Protein AF-A0A352VF08-F1 (afdb_monomer)

Sequence (318 aa):
MENSLNFLGKREGFNVALRHFKGVTSMIKQFESKINISDILNTRIEDKKIEPYQVSPIVNALLVDKYKYFCSSLNLKKGFTKPLNIISKIVTTWSAFDISIAYYHPQLGMILINPKNEESWQSIDGLRENELVVLYIGNFNQPFDSKVADKCSQELAKLLNSEITDSNMKFSTESVPVTPKHTKEKPTATVTLKPAEEVAPVSKSTGGKKKMSPQYGVTVTNELFHNGNVEAWKRIIRSYEAKYTEMKVLIFYEGEQIHDINTLFKWGKVKHGTNIYICLLGAEFSDISKLRRYLAQGASSRFEDFLKGDPTKDMALF

Foldseek 3Di:
DPPPVCLCVDPVSVVVVVVVVVLLVVLLVCLLVVDANLVSVVVCVVVVVDDPVVSVVVCCCQQCVPQNWQKDKDFQQAWDDDPLVVQLVQCLLQALKFKWKFWQDPPQGTQIARSNDSVSVVQAPTRGGRTMMMMTIGHRNDDDDSVVSVVVVVLSSCVRNVHDHPSPDYNDPPDPDPDDDDDDDDDDDDDDDDDDDDDPDDDDPLPARWGKDPKDWAFQADQACAPLLLLLLVLLQCLVCVVVVFKHKWKDAPRDTDPDSVVSNDPPNHGGGGIIIIMMIGRDDDPVVLSSVSNNCSSYPNSVVSVPDDSVDRDNSD

Mean predicted aligned error: 13.6 Å

Radius of gyration: 25.65 Å; Cα contacts (8 Å, |Δi|>4): 433; chains: 1; bounding box: 51×62×79 Å

Secondary structure (DSSP, 8-state):
--SSTTTTTSHHHHHHHHHHHHHHHHHHHHHHTT--HHHHHHHHHHTTSS-HHHHHHHHIIIIIIIT--EEEEEE-SS---S-THHHHHHHTT-TT-EEEEEEEETTTEEEEE-TT-GGGGGG-S---TT-EEEEEEE-TTS---HHHHHHHHHHHHHHHTT----TT-------------------------------PPP--------EEPPPEEEE--SSB--HHHHHHHHHHHHHHHHHSTT-EEEEEETTEEESSGGGGGSTTSSBTTPEEEEEEEESS--SHHHHHHHHHHHTSGGGGGGT-S-TTSPP---

Solvent-accessible surface area (backbone atoms only — not comparable to full-atom values): 18626 Å² total; per-residue (Å²): 143,83,73,74,85,51,39,67,78,35,74,67,39,34,52,51,50,51,51,50,50,53,51,52,53,50,51,51,51,44,33,71,68,74,41,60,63,29,57,58,50,52,53,31,43,68,69,66,74,46,58,79,84,54,47,62,62,50,49,43,54,44,42,46,69,68,48,59,30,46,75,51,73,48,61,30,86,31,48,39,85,66,72,68,56,58,55,15,68,55,49,53,55,31,65,52,46,44,60,37,34,41,38,41,41,94,87,78,40,76,43,62,26,29,52,60,39,60,73,42,56,72,70,52,94,69,53,52,56,66,35,44,36,36,41,36,33,34,37,58,90,46,91,74,60,65,70,59,41,48,54,51,51,52,50,47,51,34,47,58,37,62,43,94,58,70,87,82,72,61,45,55,74,71,75,76,86,86,77,88,82,88,82,89,86,85,88,86,80,90,81,89,82,84,86,83,79,89,76,82,84,77,77,85,74,87,71,49,69,72,36,69,52,75,77,45,76,35,54,23,68,25,78,52,52,41,67,64,27,48,54,14,38,52,45,53,51,49,18,45,35,68,71,38,73,73,42,43,84,44,40,31,50,96,88,41,78,48,88,56,66,71,66,50,47,45,88,84,70,40,37,50,73,40,60,42,30,36,30,43,39,23,50,79,92,72,66,60,71,58,50,54,50,50,48,35,36,14,32,27,86,55,12,59,74,60,58,65,71,64,88,90,55,82,55,87,80,101

Structure (mmCIF, N/CA/C/O backbone):
data_AF-A0A352VF08-F1
#
_entry.id   AF-A0A352VF08-F1
#
loop_
_atom_site.group_PDB
_atom_site.id
_atom_site.type_symbol
_atom_site.label_atom_id
_atom_site.label_alt_id
_atom_site.label_comp_id
_atom_site.label_asym_id
_atom_site.label_entity_id
_atom_site.label_seq_id
_atom_site.pdbx_PDB_ins_code
_atom_site.Cartn_x
_atom_site.Cartn_y
_atom_site.Cartn_z
_atom_site.occupancy
_atom_site.B_iso_or_equiv
_atom_site.auth_seq_id
_atom_site.auth_comp_id
_atom_site.auth_asym_id
_atom_site.auth_atom_id
_atom_site.pdbx_PDB_model_num
ATOM 1 N N . MET A 1 1 ? -13.440 -36.485 4.349 1.00 41.19 1 MET A N 1
ATOM 2 C CA . MET A 1 1 ? -13.204 -35.271 5.167 1.00 41.19 1 MET A CA 1
ATOM 3 C C . MET A 1 1 ? -13.278 -35.633 6.657 1.00 41.19 1 MET A C 1
ATOM 5 O O . MET A 1 1 ? -14.151 -35.140 7.348 1.00 41.19 1 MET A O 1
ATOM 9 N N . GLU A 1 2 ? -12.398 -36.504 7.173 1.00 46.44 2 GLU A N 1
ATOM 10 C CA . GLU A 1 2 ? -12.565 -37.074 8.536 1.00 46.44 2 GLU A CA 1
ATOM 11 C C . GLU A 1 2 ? -11.435 -36.768 9.536 1.00 46.44 2 GLU A C 1
ATOM 13 O O . GLU A 1 2 ? -11.530 -37.149 10.694 1.00 46.44 2 GLU A O 1
ATOM 18 N N . ASN A 1 3 ? -10.397 -36.010 9.164 1.00 51.81 3 ASN A N 1
ATOM 19 C CA . ASN A 1 3 ? -9.246 -35.765 10.054 1.00 51.81 3 ASN A CA 1
ATOM 20 C C . ASN A 1 3 ? -9.074 -34.314 10.547 1.00 51.81 3 ASN A C 1
ATOM 22 O O . ASN A 1 3 ? -8.073 -34.012 11.195 1.00 51.81 3 ASN A O 1
ATOM 26 N N . SER A 1 4 ? -10.032 -33.412 10.306 1.00 55.22 4 SER A N 1
ATOM 27 C CA . SER A 1 4 ? -9.985 -32.037 10.841 1.00 55.22 4 SER A CA 1
ATOM 28 C C . SER A 1 4 ? -10.433 -31.931 12.308 1.00 55.22 4 SER A C 1
ATOM 30 O O . SER A 1 4 ? -10.003 -31.019 13.011 1.00 55.22 4 SER A O 1
ATOM 32 N N . LEU A 1 5 ? -11.234 -32.883 12.804 1.00 56.84 5 LEU A N 1
ATOM 33 C CA . LEU A 1 5 ? -11.800 -32.867 14.164 1.00 56.84 5 LEU A CA 1
ATOM 34 C C . LEU A 1 5 ? -10.778 -33.183 15.274 1.00 56.84 5 LEU A C 1
ATOM 36 O O . LEU A 1 5 ? -11.003 -32.832 16.427 1.00 56.84 5 LEU A O 1
ATOM 40 N N . ASN A 1 6 ? -9.624 -33.770 14.936 1.00 65.50 6 ASN A N 1
ATOM 41 C CA . ASN A 1 6 ? -8.572 -34.131 15.899 1.00 65.50 6 ASN A CA 1
ATOM 42 C C . ASN A 1 6 ? -7.403 -33.134 15.967 1.00 65.50 6 ASN A C 1
ATOM 44 O O . ASN A 1 6 ? -6.391 -33.416 16.610 1.00 65.50 6 ASN A O 1
ATOM 48 N N . PHE A 1 7 ? -7.514 -31.964 15.329 1.00 76.94 7 PHE A N 1
ATOM 49 C CA . PHE A 1 7 ? -6.455 -30.949 15.363 1.00 76.94 7 PHE A CA 1
ATOM 50 C C . PHE A 1 7 ? -6.125 -30.512 16.800 1.00 76.94 7 PHE A C 1
ATOM 52 O O . PHE A 1 7 ? -4.963 -30.505 17.192 1.00 76.94 7 PHE A O 1
ATOM 59 N N . LEU A 1 8 ? -7.144 -30.238 17.620 1.00 77.00 8 LEU A N 1
ATOM 60 C CA . LEU A 1 8 ? -6.960 -29.862 19.028 1.00 77.00 8 LEU A CA 1
ATOM 61 C C . LEU A 1 8 ? -6.616 -31.051 19.942 1.00 77.00 8 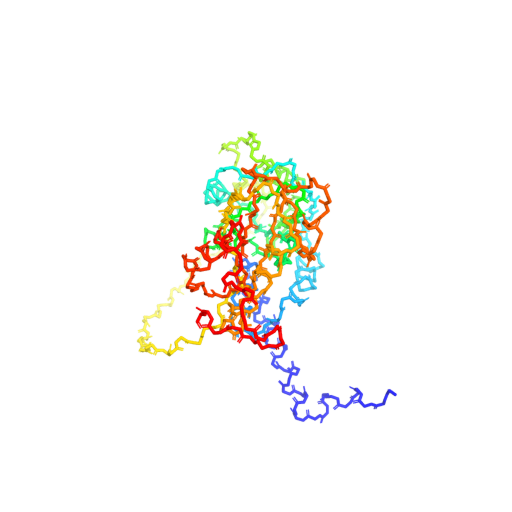LEU A C 1
ATOM 63 O O . LEU A 1 8 ? -6.130 -30.835 21.047 1.00 77.00 8 LEU A O 1
ATOM 67 N N . GLY A 1 9 ? -6.844 -32.287 19.487 1.00 81.38 9 GLY A N 1
ATOM 68 C CA . GLY A 1 9 ? -6.524 -33.507 20.235 1.00 81.38 9 GLY A CA 1
ATOM 69 C C . GLY A 1 9 ? -5.037 -33.880 20.209 1.00 81.38 9 GLY A C 1
ATOM 70 O O . GLY A 1 9 ? -4.593 -34.688 21.021 1.00 81.38 9 GLY A O 1
ATOM 71 N N . LYS A 1 10 ? -4.247 -33.287 19.303 1.00 87.81 10 LYS A N 1
ATOM 72 C CA . LYS A 1 10 ? -2.789 -33.475 19.217 1.00 87.81 10 LYS A CA 1
ATOM 73 C C . LYS A 1 10 ? -2.058 -32.309 19.878 1.00 87.81 10 LYS A C 1
ATOM 75 O O . LYS A 1 10 ? -2.457 -31.155 19.715 1.00 87.81 10 LYS A O 1
ATOM 80 N N . ARG A 1 11 ? -0.940 -32.586 20.561 1.00 86.44 11 ARG A N 1
ATOM 81 C CA . ARG A 1 11 ? -0.102 -31.563 21.220 1.00 86.44 11 ARG A CA 1
ATOM 82 C C . ARG A 1 11 ? 0.311 -30.459 20.244 1.00 86.44 11 ARG A C 1
ATOM 84 O O . ARG A 1 11 ? 0.308 -29.285 20.608 1.00 86.44 11 ARG A O 1
ATOM 91 N N . GLU A 1 12 ? 0.639 -30.821 19.007 1.00 83.75 12 GLU A N 1
ATOM 92 C CA . GLU A 1 12 ? 1.039 -29.886 17.957 1.00 83.75 12 GLU A CA 1
ATOM 93 C C . GLU A 1 12 ? -0.096 -28.916 17.615 1.00 83.75 12 GLU A C 1
ATOM 95 O O . GLU A 1 12 ? 0.104 -27.701 17.666 1.00 83.75 12 GLU A O 1
ATOM 100 N N . GLY A 1 13 ? -1.295 -29.427 17.324 1.00 82.00 13 GLY A N 1
ATOM 101 C CA . GLY A 1 13 ? -2.431 -28.583 16.954 1.00 82.00 13 GLY A CA 1
ATOM 102 C C . GLY A 1 13 ? -2.989 -27.781 18.132 1.00 82.00 13 GLY A C 1
ATOM 103 O O . GLY A 1 13 ? -3.295 -26.600 17.964 1.00 82.00 13 GLY A O 1
ATOM 104 N N . PHE A 1 14 ? -2.986 -28.337 19.350 1.00 85.00 14 PHE A N 1
ATOM 105 C CA . PHE A 1 14 ? -3.284 -27.582 20.572 1.00 85.00 14 PHE A CA 1
ATOM 106 C C . PHE A 1 14 ? -2.322 -26.399 20.758 1.00 85.00 14 PHE A C 1
ATOM 108 O O . PHE A 1 14 ? -2.755 -25.271 20.988 1.00 85.00 14 PHE A O 1
ATOM 115 N N . ASN A 1 15 ? -1.013 -26.618 20.599 1.00 81.12 15 ASN A N 1
ATOM 116 C CA . ASN A 1 15 ? -0.014 -25.555 20.731 1.00 81.12 15 ASN A CA 1
ATOM 117 C C . ASN A 1 15 ? -0.115 -24.498 19.626 1.00 81.12 15 ASN A C 1
ATOM 119 O O . ASN A 1 15 ? 0.196 -23.329 19.866 1.00 81.12 15 ASN A O 1
ATOM 123 N N . VAL A 1 16 ? -0.510 -24.880 18.410 1.00 78.81 16 VAL A N 1
ATOM 124 C CA . VAL A 1 16 ? -0.793 -23.927 17.326 1.00 78.81 16 VAL A CA 1
ATOM 125 C C . VAL A 1 16 ? -2.019 -23.081 17.674 1.00 78.81 16 VAL A C 1
ATOM 127 O O . VAL A 1 16 ? -1.929 -21.853 17.647 1.00 78.81 16 VAL A O 1
ATOM 130 N N . ALA A 1 17 ? -3.123 -23.707 18.088 1.00 78.81 17 ALA A N 1
ATOM 131 C CA . ALA A 1 17 ? -4.336 -23.002 18.490 1.00 78.81 17 ALA A CA 1
ATOM 132 C C . ALA A 1 17 ? -4.088 -22.068 19.684 1.00 78.81 17 ALA A C 1
ATOM 134 O O . ALA A 1 17 ? -4.461 -20.900 19.641 1.00 78.81 17 ALA A O 1
ATOM 135 N N . LEU A 1 18 ? -3.388 -22.533 20.723 1.00 82.69 18 LEU A N 1
ATOM 136 C CA . LEU A 1 18 ? -3.064 -21.724 21.899 1.00 82.69 18 LEU A CA 1
ATOM 137 C C . LEU A 1 18 ? -2.205 -20.505 21.541 1.00 82.69 18 LEU A C 1
ATOM 139 O O . LEU A 1 18 ? -2.449 -19.410 22.052 1.00 82.69 18 LEU A O 1
ATOM 143 N N . ARG A 1 19 ? -1.210 -20.668 20.657 1.00 81.56 19 ARG A N 1
ATOM 144 C CA . ARG A 1 19 ? -0.411 -19.541 20.146 1.00 81.56 19 ARG A CA 1
ATOM 145 C C . ARG A 1 19 ? -1.278 -18.549 19.381 1.00 81.56 19 ARG A C 1
ATOM 147 O O . ARG A 1 19 ? -1.157 -17.350 19.622 1.00 81.56 19 ARG A O 1
ATOM 154 N N . HIS A 1 20 ? -2.174 -19.039 18.527 1.00 79.94 20 HIS A N 1
ATOM 155 C CA . HIS A 1 20 ? -3.130 -18.201 17.811 1.00 79.94 20 HIS A CA 1
ATOM 156 C C . HIS A 1 20 ? -4.027 -17.413 18.780 1.00 79.94 20 HIS A C 1
ATOM 158 O O . HIS A 1 20 ? -4.079 -16.187 18.697 1.00 79.94 20 HIS A O 1
ATOM 164 N N . PHE A 1 21 ? -4.642 -18.075 19.768 1.00 83.12 21 PHE A N 1
ATOM 165 C CA . PHE A 1 21 ? -5.473 -17.423 20.786 1.00 83.12 21 PHE A CA 1
ATOM 166 C C . PHE A 1 21 ? -4.706 -16.350 21.559 1.00 83.12 21 PHE A C 1
ATOM 168 O O . PHE A 1 21 ? -5.155 -15.208 21.626 1.00 83.12 21 PHE A O 1
ATOM 175 N N . LYS A 1 22 ? -3.513 -16.671 22.077 1.00 85.62 22 LYS A N 1
ATOM 176 C CA . LYS A 1 22 ? -2.655 -15.689 22.763 1.00 85.62 22 LYS A CA 1
ATOM 177 C C . LYS A 1 22 ? -2.324 -14.502 21.857 1.00 85.62 22 LYS A C 1
ATOM 179 O O . LYS A 1 22 ? -2.357 -13.357 22.310 1.00 85.62 22 LYS A O 1
ATOM 184 N N . GLY A 1 23 ? -2.042 -14.770 20.583 1.00 84.94 23 GLY A N 1
ATOM 185 C CA . GLY A 1 23 ? -1.791 -13.759 19.565 1.00 84.94 23 GLY A CA 1
ATOM 186 C C . GLY A 1 23 ? -2.970 -12.803 19.400 1.00 84.94 23 GLY A C 1
ATOM 187 O O . GLY A 1 23 ? -2.774 -11.593 19.521 1.00 84.94 23 GLY A O 1
ATOM 188 N N . VAL A 1 24 ? -4.174 -13.328 19.176 1.00 86.00 24 VAL A N 1
ATOM 189 C CA . VAL A 1 24 ? -5.396 -12.530 18.989 1.00 86.00 24 VAL A CA 1
ATOM 190 C C . VAL A 1 24 ? -5.758 -11.756 20.256 1.00 86.00 24 VAL A C 1
ATOM 192 O O . VAL A 1 24 ? -5.989 -10.552 20.192 1.00 86.00 24 VAL A O 1
ATOM 195 N N . THR A 1 25 ? -5.728 -12.395 21.429 1.00 89.19 25 THR A N 1
ATOM 196 C CA . THR A 1 25 ? -6.015 -11.722 22.705 1.00 89.19 25 THR A CA 1
ATOM 197 C C . THR A 1 25 ? -5.024 -10.595 22.988 1.00 89.19 25 THR A C 1
ATOM 199 O O . THR A 1 25 ? -5.424 -9.534 23.457 1.00 89.19 25 THR A O 1
ATOM 202 N N . SER A 1 26 ? -3.736 -10.787 22.690 1.00 91.62 26 SER A N 1
ATOM 203 C CA . SER A 1 26 ? -2.729 -9.731 22.837 1.00 91.62 26 SER A CA 1
ATOM 204 C C . SER A 1 26 ? -3.006 -8.540 21.914 1.00 91.62 26 SER A C 1
ATOM 206 O O . SER A 1 26 ? -2.905 -7.402 22.359 1.00 91.62 26 SER A O 1
ATOM 208 N N . MET A 1 27 ? -3.401 -8.789 20.662 1.00 92.12 27 MET A N 1
ATOM 209 C CA . MET A 1 27 ? -3.776 -7.735 19.713 1.00 92.12 27 MET A CA 1
ATOM 210 C C . MET A 1 27 ? -4.997 -6.946 20.199 1.00 92.12 27 MET A C 1
ATOM 212 O O . MET A 1 27 ? -4.958 -5.722 20.217 1.00 92.12 27 MET A O 1
ATOM 216 N N . ILE A 1 28 ? -6.041 -7.639 20.667 1.00 93.88 28 ILE A N 1
ATOM 217 C CA . ILE A 1 28 ? -7.236 -7.005 21.245 1.00 93.88 28 ILE A CA 1
ATOM 218 C C . ILE A 1 28 ? -6.864 -6.132 22.449 1.00 93.88 28 ILE A C 1
ATOM 220 O O . ILE A 1 28 ? -7.311 -4.995 22.535 1.00 93.88 28 ILE A O 1
ATOM 224 N N . LYS A 1 29 ? -6.003 -6.625 23.349 1.00 94.50 29 LYS A N 1
ATOM 225 C CA . LYS A 1 29 ? -5.546 -5.854 24.516 1.00 94.50 29 LYS A CA 1
ATOM 226 C C . LYS A 1 29 ? -4.780 -4.593 24.124 1.00 94.50 29 LYS A C 1
ATOM 228 O O . LYS A 1 29 ? -4.996 -3.552 24.733 1.00 94.50 29 LYS A O 1
ATOM 233 N N . GLN A 1 30 ? -3.894 -4.678 23.130 1.00 94.81 30 GLN A N 1
ATOM 234 C CA . GLN A 1 30 ? -3.164 -3.514 22.615 1.00 94.81 30 GLN A CA 1
ATOM 235 C C . GLN A 1 30 ? -4.127 -2.479 22.028 1.00 94.81 30 GLN A C 1
ATOM 237 O O . GLN A 1 30 ? -4.041 -1.300 22.360 1.00 94.81 30 GLN A O 1
ATOM 242 N N . PHE A 1 31 ? -5.095 -2.934 21.233 1.00 95.62 31 PHE A N 1
ATOM 243 C CA . PHE A 1 31 ? -6.110 -2.069 20.646 1.00 95.62 31 PHE A CA 1
ATOM 244 C C . PHE A 1 31 ? -6.985 -1.387 21.710 1.00 95.62 31 PHE A C 1
ATOM 246 O O . PHE A 1 31 ? -7.160 -0.174 21.696 1.00 95.62 31 PHE A O 1
ATOM 253 N N . GLU A 1 32 ? -7.464 -2.137 22.704 1.00 93.81 32 GLU A N 1
ATOM 254 C CA . GLU A 1 32 ? -8.238 -1.590 23.829 1.00 93.81 32 GLU A CA 1
ATOM 255 C C . GLU A 1 32 ? -7.399 -0.672 24.736 1.00 93.81 32 GLU A C 1
ATOM 257 O O . GLU A 1 32 ? -7.947 0.199 25.410 1.00 93.81 32 GLU A O 1
ATOM 262 N N . SER A 1 33 ? -6.068 -0.792 24.682 1.00 94.38 33 SER A N 1
ATOM 263 C CA . SER A 1 33 ? -5.111 0.136 25.302 1.00 94.38 33 SER A CA 1
ATOM 264 C C . SER A 1 33 ? -4.839 1.382 24.445 1.00 94.38 33 SER A C 1
ATOM 266 O O . SER A 1 33 ? -3.871 2.098 24.692 1.00 94.38 33 SER A O 1
ATOM 268 N N . LYS A 1 34 ? -5.703 1.662 23.460 1.00 94.62 34 LYS A N 1
ATOM 269 C CA . LYS A 1 34 ? -5.657 2.815 22.549 1.00 94.62 34 LYS A CA 1
ATOM 270 C C . LYS A 1 34 ? -4.475 2.832 21.574 1.00 94.62 34 LYS A C 1
ATOM 272 O O . LYS A 1 34 ? -4.043 3.901 21.147 1.00 94.62 34 LYS A O 1
ATOM 277 N N . ILE A 1 35 ? -3.964 1.660 21.199 1.00 95.94 35 ILE A N 1
ATOM 278 C CA . ILE A 1 35 ? -3.002 1.531 20.098 1.00 95.94 35 ILE A CA 1
ATOM 279 C C . ILE A 1 35 ? -3.783 1.288 18.802 1.00 95.94 35 ILE A C 1
ATOM 281 O O . ILE A 1 35 ? -4.627 0.394 18.740 1.00 95.94 35 ILE A O 1
ATOM 285 N N . ASN A 1 36 ? -3.516 2.083 17.766 1.00 97.25 36 ASN A N 1
ATOM 286 C CA . ASN A 1 36 ? -4.220 1.990 16.489 1.00 97.25 36 ASN A CA 1
ATOM 287 C C . ASN A 1 36 ? -4.003 0.620 15.824 1.00 97.25 36 ASN A C 1
ATOM 289 O O . ASN A 1 36 ? -2.897 0.073 15.830 1.00 97.25 36 ASN A O 1
ATOM 293 N N . ILE A 1 37 ? -5.053 0.063 15.213 1.00 96.38 37 ILE A N 1
ATOM 294 C CA . ILE A 1 37 ? -4.981 -1.278 14.618 1.00 96.38 37 ILE A CA 1
ATOM 295 C C . ILE A 1 37 ? -3.997 -1.355 13.446 1.00 96.38 37 ILE A C 1
ATOM 297 O O . ILE A 1 37 ? -3.367 -2.395 13.256 1.00 96.38 37 ILE A O 1
ATOM 301 N N . SER A 1 38 ? -3.828 -0.265 12.690 1.00 95.88 38 SER A N 1
ATOM 302 C CA . SER A 1 38 ? -2.891 -0.215 11.567 1.00 95.88 38 SER A CA 1
ATOM 303 C C . SER A 1 38 ? -1.462 -0.402 12.062 1.00 95.88 38 SER A C 1
ATOM 305 O O . SER A 1 38 ? -0.727 -1.199 11.487 1.00 95.88 38 SER A O 1
ATOM 307 N N . ASP A 1 39 ? -1.089 0.242 13.171 1.00 95.94 39 ASP A N 1
ATOM 308 C CA . ASP A 1 39 ? 0.237 0.078 13.774 1.00 95.94 39 ASP A CA 1
ATOM 309 C C . ASP A 1 39 ? 0.436 -1.358 14.288 1.00 95.94 39 ASP A C 1
ATOM 311 O O . ASP A 1 39 ? 1.423 -2.006 13.942 1.00 95.94 39 ASP A O 1
ATOM 315 N N . ILE A 1 40 ? -0.543 -1.911 15.022 1.00 95.44 40 ILE A N 1
ATOM 316 C CA . ILE A 1 40 ? -0.460 -3.280 15.568 1.00 95.44 40 ILE A CA 1
ATOM 317 C C . ILE A 1 40 ? -0.284 -4.321 14.453 1.00 95.44 40 ILE A C 1
ATOM 319 O O . ILE A 1 40 ? 0.539 -5.236 14.569 1.00 95.44 40 ILE A O 1
ATOM 323 N N . LEU A 1 41 ? -1.079 -4.221 13.384 1.00 94.31 41 LEU A N 1
ATOM 324 C CA . LEU A 1 41 ? -1.026 -5.168 12.272 1.00 94.31 41 LEU A CA 1
ATOM 325 C C . LEU A 1 41 ? 0.250 -4.989 11.451 1.00 94.31 41 LEU A C 1
ATOM 327 O O . LEU A 1 41 ? 0.874 -5.988 11.104 1.00 94.31 41 LEU A O 1
ATOM 331 N N . ASN A 1 42 ? 0.689 -3.751 11.217 1.00 91.69 42 ASN A N 1
ATOM 332 C CA . ASN A 1 42 ? 1.938 -3.478 10.514 1.00 91.69 42 ASN A CA 1
ATOM 333 C C . ASN A 1 42 ? 3.152 -4.068 11.245 1.00 91.69 42 ASN A C 1
ATOM 335 O O . ASN A 1 42 ? 3.947 -4.753 10.602 1.00 91.69 42 ASN A O 1
ATOM 339 N N . THR A 1 43 ? 3.255 -3.909 12.569 1.00 91.62 43 THR A N 1
ATOM 340 C CA . THR A 1 43 ? 4.317 -4.555 13.364 1.00 91.62 43 THR A CA 1
ATOM 341 C C . THR A 1 43 ? 4.236 -6.079 13.278 1.00 91.62 43 THR A C 1
ATOM 343 O O . THR A 1 43 ? 5.249 -6.760 13.170 1.00 91.62 43 THR A O 1
ATOM 346 N N . ARG A 1 44 ? 3.032 -6.664 13.278 1.00 90.62 44 ARG A N 1
ATOM 347 C CA . ARG A 1 44 ? 2.883 -8.126 13.170 1.00 90.62 44 ARG A CA 1
ATOM 348 C C . ARG A 1 44 ? 3.241 -8.678 11.795 1.00 90.62 44 ARG A C 1
ATOM 350 O O . ARG A 1 44 ? 3.704 -9.816 11.731 1.00 90.62 44 ARG A O 1
ATOM 357 N N . ILE A 1 45 ? 3.023 -7.912 10.730 1.00 87.06 45 ILE A N 1
ATOM 358 C CA . ILE A 1 45 ? 3.484 -8.261 9.380 1.00 87.06 45 ILE A CA 1
ATOM 359 C C . ILE A 1 45 ? 5.015 -8.214 9.335 1.00 87.06 45 ILE A C 1
ATOM 361 O O . ILE A 1 45 ? 5.634 -9.151 8.839 1.00 87.06 45 ILE A O 1
ATOM 365 N N . GLU A 1 46 ? 5.631 -7.168 9.895 1.00 86.31 46 GLU A N 1
ATOM 366 C CA . GLU A 1 46 ? 7.098 -7.038 9.986 1.00 86.31 46 GLU A CA 1
ATOM 367 C C . GLU A 1 46 ? 7.727 -8.194 10.768 1.00 86.31 46 GLU A C 1
ATOM 369 O O . GLU A 1 46 ? 8.684 -8.815 10.309 1.00 86.31 46 GLU A O 1
ATOM 374 N N . ASP A 1 47 ? 7.117 -8.553 11.897 1.00 87.38 47 ASP A N 1
ATOM 375 C CA . ASP A 1 47 ? 7.515 -9.685 12.735 1.00 87.38 47 ASP A CA 1
ATOM 376 C C . ASP A 1 47 ? 7.206 -11.059 12.105 1.00 87.38 47 ASP A C 1
ATOM 378 O O . ASP A 1 47 ? 7.447 -12.089 12.742 1.00 87.38 47 ASP A O 1
ATOM 382 N N . LYS A 1 48 ? 6.617 -11.107 10.899 1.00 84.69 48 LYS A N 1
ATOM 383 C CA . LYS A 1 48 ? 6.161 -12.335 10.218 1.00 84.69 48 LYS A CA 1
ATOM 384 C C . LYS A 1 48 ? 5.210 -13.189 11.071 1.00 84.69 48 LYS A C 1
ATOM 386 O O . LYS A 1 48 ? 5.196 -14.416 10.992 1.00 84.69 48 LYS A O 1
ATOM 391 N N . LYS A 1 49 ? 4.416 -12.542 11.930 1.00 85.56 49 LYS A N 1
ATOM 392 C CA . LYS A 1 49 ? 3.414 -13.186 12.800 1.00 85.56 49 LYS A CA 1
ATOM 393 C C . LYS A 1 49 ? 2.058 -13.341 12.121 1.00 85.56 49 LYS A C 1
ATOM 395 O O . LYS A 1 49 ? 1.258 -14.158 12.577 1.00 85.56 49 LYS A O 1
ATOM 400 N N . ILE A 1 50 ? 1.789 -12.537 11.096 1.00 86.50 50 ILE A N 1
ATOM 401 C CA . ILE A 1 50 ? 0.608 -12.631 10.238 1.00 86.50 50 ILE A CA 1
ATOM 402 C C . ILE A 1 50 ? 1.014 -12.388 8.787 1.00 86.50 50 ILE A C 1
ATOM 404 O O . ILE A 1 50 ? 1.952 -11.640 8.514 1.00 86.50 50 ILE A O 1
ATOM 408 N N . GLU A 1 51 ? 0.274 -12.993 7.871 1.00 80.88 51 GLU A N 1
ATOM 409 C CA . GLU A 1 51 ? 0.447 -12.822 6.433 1.00 80.88 51 GLU A CA 1
ATOM 410 C C . GLU A 1 51 ? -0.441 -11.685 5.893 1.00 80.88 51 GLU A C 1
ATOM 412 O O . GLU A 1 51 ? -1.537 -11.461 6.422 1.00 80.88 51 GLU A O 1
ATOM 417 N N . PRO A 1 52 ? -0.054 -11.000 4.798 1.00 78.50 52 PRO A N 1
ATOM 418 C CA . PRO A 1 52 ? -0.820 -9.877 4.244 1.00 78.50 52 PRO A CA 1
ATOM 419 C C . PRO A 1 52 ? -2.291 -10.193 3.924 1.00 78.50 52 PRO A C 1
ATOM 421 O O . PRO A 1 52 ? -3.168 -9.365 4.155 1.00 78.50 52 PRO A O 1
ATOM 424 N N . TYR A 1 53 ? -2.600 -11.406 3.452 1.00 79.19 53 TYR A N 1
ATOM 425 C CA . TYR A 1 53 ? -3.981 -11.799 3.132 1.00 79.19 53 TYR A CA 1
ATOM 426 C C . TYR A 1 53 ? -4.883 -11.913 4.374 1.00 79.19 53 TYR A C 1
ATOM 428 O O . TYR A 1 53 ? -6.106 -11.850 4.255 1.00 79.19 53 TYR A O 1
ATOM 436 N N . GLN A 1 54 ? -4.303 -12.072 5.570 1.00 83.88 54 GLN A N 1
ATOM 437 C CA . GLN A 1 54 ? -5.053 -12.165 6.827 1.00 83.88 54 GLN A CA 1
ATOM 438 C C . GLN A 1 54 ? -5.503 -10.791 7.336 1.00 83.88 54 GLN A C 1
ATOM 440 O O . GLN A 1 54 ? -6.389 -10.713 8.184 1.00 83.88 54 GLN A O 1
ATOM 445 N N . VAL A 1 55 ? -4.919 -9.708 6.820 1.00 90.25 55 VAL A N 1
ATOM 446 C CA . VAL A 1 55 ? -5.148 -8.342 7.301 1.00 90.25 55 VAL A CA 1
ATOM 447 C C . VAL A 1 55 ? -6.604 -7.917 7.111 1.00 90.25 55 VAL A C 1
ATOM 449 O O . VAL A 1 55 ? -7.237 -7.485 8.070 1.00 90.25 55 VAL A O 1
ATOM 452 N N . SER A 1 56 ? -7.157 -8.075 5.905 1.00 90.19 56 SER A N 1
ATOM 453 C CA . SER A 1 56 ? -8.524 -7.631 5.591 1.00 90.19 56 SER A CA 1
ATOM 454 C C . SER A 1 56 ? -9.594 -8.312 6.470 1.00 90.19 56 SER A C 1
ATOM 456 O O . SER A 1 56 ? -10.370 -7.592 7.106 1.00 90.19 56 SER A O 1
ATOM 458 N N . PRO A 1 57 ? -9.599 -9.655 6.638 1.00 90.19 57 PRO A N 1
ATOM 459 C CA . PRO A 1 57 ? -10.504 -10.321 7.577 1.00 90.19 57 PRO A CA 1
ATOM 460 C C . PRO A 1 57 ? -10.368 -9.837 9.025 1.00 90.19 57 PRO A C 1
ATOM 462 O O . PRO A 1 57 ? -11.377 -9.666 9.705 1.00 90.19 57 PRO A O 1
ATOM 465 N N . ILE A 1 58 ? -9.140 -9.594 9.505 1.00 93.12 58 ILE A N 1
ATOM 466 C CA . ILE A 1 58 ? -8.908 -9.118 10.877 1.00 93.12 58 ILE A CA 1
ATOM 467 C C . ILE A 1 58 ? -9.465 -7.704 11.064 1.00 93.12 58 ILE A C 1
ATOM 469 O O . ILE A 1 58 ? -10.134 -7.437 12.062 1.00 93.12 58 ILE A O 1
ATOM 473 N N . VAL A 1 59 ? -9.208 -6.805 10.111 1.00 95.62 59 VAL A N 1
ATOM 474 C CA . VAL A 1 59 ? -9.716 -5.426 10.145 1.00 95.62 59 VAL A CA 1
ATOM 475 C C . VAL A 1 59 ? -11.238 -5.416 10.164 1.00 95.62 59 VAL A C 1
ATOM 477 O O . VAL A 1 59 ? -11.818 -4.719 10.991 1.00 95.62 59 VAL A O 1
ATOM 480 N N . ASN A 1 60 ? -11.881 -6.216 9.310 1.00 94.25 60 ASN A N 1
ATOM 481 C CA . ASN A 1 60 ? -13.336 -6.295 9.262 1.00 94.25 60 ASN A CA 1
ATOM 482 C C . ASN A 1 60 ? -13.911 -6.825 10.591 1.00 94.25 60 ASN A C 1
ATOM 484 O O . ASN A 1 60 ? -14.694 -6.140 11.248 1.00 94.25 60 ASN A O 1
ATOM 488 N N . ALA A 1 61 ? -13.409 -7.969 11.065 1.00 94.19 61 ALA A N 1
ATOM 489 C CA . ALA A 1 61 ? -13.879 -8.584 12.305 1.00 94.19 61 ALA A CA 1
ATOM 490 C C . ALA A 1 61 ? -13.693 -7.682 13.541 1.00 94.19 61 ALA A C 1
ATOM 492 O O . ALA A 1 61 ? -14.512 -7.691 14.462 1.00 94.19 61 ALA A O 1
ATOM 493 N N . LEU A 1 62 ? -12.608 -6.903 13.600 1.00 95.69 62 LEU A N 1
ATOM 494 C CA . LEU A 1 62 ? -12.359 -6.006 14.726 1.00 95.69 62 LEU A CA 1
ATOM 495 C C . LEU A 1 62 ? -13.086 -4.675 14.561 1.00 95.69 62 LEU A C 1
ATOM 497 O O . LEU A 1 62 ? -13.936 -4.346 15.386 1.00 95.69 62 LEU A O 1
ATOM 501 N N . LEU A 1 63 ? -12.759 -3.900 13.529 1.00 97.19 63 LEU A N 1
ATOM 502 C CA . LEU A 1 63 ? -13.260 -2.535 13.407 1.00 97.19 63 LEU A CA 1
ATOM 503 C C . LEU A 1 63 ? -14.752 -2.513 13.085 1.00 97.19 63 LEU A C 1
ATOM 505 O O . LEU A 1 63 ? -15.486 -1.763 13.719 1.00 97.19 63 LEU A O 1
ATOM 509 N N . VAL A 1 64 ? -15.211 -3.347 12.152 1.00 95.62 64 VAL A N 1
ATOM 510 C CA . VAL A 1 64 ? -16.604 -3.329 11.682 1.00 95.62 64 VAL A CA 1
ATOM 511 C C . VAL A 1 64 ? -17.492 -4.140 12.616 1.00 95.62 64 VAL A C 1
ATOM 513 O O . VAL A 1 64 ? -18.452 -3.611 13.176 1.00 95.62 64 VAL A O 1
ATOM 516 N N . ASP A 1 65 ? -17.160 -5.412 12.837 1.00 95.44 65 ASP A N 1
ATOM 517 C CA . ASP A 1 65 ? -18.054 -6.317 13.557 1.00 95.44 65 ASP A CA 1
ATOM 518 C C . ASP A 1 65 ? -18.018 -6.103 15.069 1.00 95.44 65 ASP A C 1
ATOM 520 O O . ASP A 1 65 ? -19.079 -6.014 15.692 1.00 95.44 65 ASP A O 1
ATOM 524 N N . LYS A 1 66 ? -16.828 -6.008 15.674 1.00 95.25 66 LYS A N 1
ATOM 525 C CA . LYS A 1 66 ? -16.693 -5.910 17.134 1.00 95.25 66 LYS A CA 1
ATOM 526 C C . LYS A 1 66 ? -16.860 -4.481 17.650 1.00 95.25 66 LYS A C 1
ATOM 528 O O . LYS A 1 66 ? -17.665 -4.263 18.551 1.00 95.25 66 LYS A O 1
ATOM 533 N N . TYR A 1 67 ? -16.107 -3.526 17.107 1.00 96.00 67 TYR A N 1
ATOM 534 C CA . TYR A 1 67 ? -16.039 -2.153 17.631 1.00 96.00 67 TYR A CA 1
ATOM 535 C C . TYR A 1 67 ? -16.942 -1.154 16.900 1.00 96.00 67 TYR A C 1
ATOM 537 O O . TYR A 1 67 ? -17.016 0.004 17.304 1.00 96.00 67 TYR A O 1
ATOM 545 N N . LYS A 1 68 ? -17.661 -1.599 15.862 1.00 96.50 68 LYS A N 1
ATOM 546 C CA . LYS A 1 68 ? -18.691 -0.816 15.161 1.00 96.50 68 LYS A CA 1
ATOM 547 C C . LYS A 1 68 ? -18.189 0.534 14.633 1.00 96.50 68 LYS A C 1
ATOM 549 O O . LYS A 1 68 ? -18.896 1.534 14.713 1.00 96.50 68 LYS A O 1
ATOM 554 N N . TYR A 1 69 ? -16.973 0.565 14.092 1.00 97.94 69 TYR A N 1
ATOM 555 C CA . TYR A 1 69 ? -16.404 1.744 13.443 1.00 97.94 69 TYR A CA 1
ATOM 556 C C . TYR A 1 69 ? -17.293 2.184 12.278 1.00 97.94 69 TYR A C 1
ATOM 558 O O . TYR A 1 69 ? -17.808 1.362 11.515 1.00 97.94 69 TYR A O 1
ATOM 566 N N . PHE A 1 70 ? -17.428 3.497 12.109 1.00 97.81 70 PHE A N 1
ATOM 567 C CA . PHE A 1 70 ? -17.995 4.066 10.898 1.00 97.81 70 PHE A CA 1
ATOM 568 C C . PHE A 1 70 ? -17.062 3.760 9.725 1.00 97.81 70 PHE A C 1
ATOM 570 O O . PHE A 1 70 ? -15.851 3.979 9.813 1.00 97.81 70 PHE A O 1
ATOM 577 N N . CYS A 1 71 ? -17.635 3.246 8.640 1.00 97.19 71 CYS A N 1
ATOM 578 C CA . CYS A 1 71 ? -16.895 2.804 7.466 1.00 97.19 71 CYS A CA 1
ATOM 579 C C . CYS A 1 71 ? -17.373 3.561 6.233 1.00 97.19 71 CYS A C 1
ATOM 581 O O . CYS A 1 71 ? -18.573 3.629 5.971 1.00 97.19 71 CYS A O 1
ATOM 583 N N . SER A 1 72 ? -16.430 4.080 5.455 1.00 97.31 72 SER A N 1
ATOM 584 C CA . SER A 1 72 ? -16.711 4.729 4.176 1.00 97.31 72 SER A CA 1
ATOM 585 C C . SER A 1 72 ? -15.641 4.364 3.161 1.00 97.31 72 SER A C 1
ATOM 587 O O . SER A 1 72 ? -14.462 4.284 3.498 1.00 97.31 72 SER A O 1
ATOM 589 N N . SER A 1 73 ? -16.044 4.126 1.918 1.00 97.00 73 SER A N 1
ATOM 590 C CA . SER A 1 73 ? -15.139 3.793 0.820 1.00 97.00 73 SER A CA 1
ATOM 591 C C . SER A 1 73 ? -15.247 4.823 -0.290 1.00 97.00 73 SER A C 1
ATOM 593 O O . SER A 1 73 ? -16.353 5.226 -0.651 1.00 97.00 73 SER A O 1
ATOM 595 N N . LEU A 1 74 ? -14.116 5.195 -0.877 1.00 96.62 74 LEU A N 1
ATOM 596 C CA . LEU A 1 74 ? -14.066 6.073 -2.037 1.00 96.62 74 LEU A CA 1
ATOM 597 C C . LEU A 1 74 ? -12.886 5.725 -2.941 1.00 96.62 74 LEU A C 1
ATOM 599 O O . LEU A 1 74 ? -11.846 5.268 -2.472 1.00 96.62 74 LEU A O 1
ATOM 603 N N . ASN A 1 75 ? -13.026 6.014 -4.229 1.00 96.50 75 ASN A N 1
ATOM 604 C CA . ASN A 1 75 ? -11.880 6.141 -5.118 1.00 96.50 75 ASN A CA 1
ATOM 605 C C . ASN A 1 75 ? -11.349 7.574 -5.043 1.00 96.50 75 ASN A C 1
ATOM 607 O O . ASN A 1 75 ? -12.121 8.536 -4.965 1.00 96.50 75 ASN A O 1
ATOM 611 N N . LEU A 1 76 ? -10.029 7.721 -5.063 1.00 94.94 76 LEU A N 1
ATOM 612 C CA . LEU A 1 76 ? -9.389 9.028 -5.130 1.00 94.94 76 LEU A CA 1
ATOM 613 C C . LEU A 1 76 ? -9.664 9.669 -6.493 1.00 94.94 76 LEU A C 1
ATOM 615 O O . LEU A 1 76 ? -9.400 9.081 -7.534 1.00 94.94 76 LEU A O 1
ATOM 619 N N . LYS A 1 77 ? -10.190 10.890 -6.495 1.00 91.69 77 LYS A N 1
ATOM 620 C CA . LYS A 1 77 ? -10.497 11.672 -7.700 1.00 91.69 77 LYS A CA 1
ATOM 621 C C . LYS A 1 77 ? -9.263 12.328 -8.306 1.00 91.69 77 LYS A C 1
ATOM 623 O O . LYS A 1 77 ? -9.288 12.707 -9.468 1.00 91.69 77 LYS A O 1
ATOM 628 N N . LYS A 1 78 ? -8.231 12.565 -7.495 1.00 88.06 78 LYS A N 1
ATOM 629 C CA . LYS A 1 78 ? -6.965 13.181 -7.902 1.00 88.06 78 LYS A CA 1
ATOM 630 C C . LY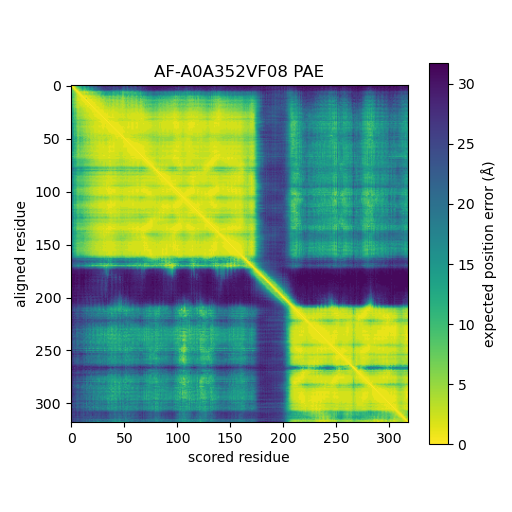S A 1 78 ? -5.830 12.562 -7.106 1.00 88.06 78 LYS A C 1
ATOM 632 O O . LYS A 1 78 ? -6.010 12.225 -5.937 1.00 88.06 78 LYS A O 1
ATOM 637 N N . GLY A 1 79 ? -4.655 12.475 -7.721 1.00 83.75 79 GLY A N 1
ATOM 638 C CA . GLY A 1 79 ? -3.437 12.156 -6.986 1.00 83.75 79 GLY A CA 1
ATOM 639 C C . GLY A 1 79 ? -3.107 13.242 -5.957 1.00 83.75 79 GLY A C 1
ATOM 640 O O . GLY A 1 79 ? -3.271 14.436 -6.226 1.00 83.75 79 GLY A O 1
ATOM 641 N N . PHE A 1 80 ? -2.633 12.839 -4.780 1.00 87.94 80 PHE A N 1
ATOM 642 C CA . PHE A 1 80 ? -2.189 13.775 -3.753 1.00 87.94 80 PHE A CA 1
ATOM 643 C C . PHE A 1 80 ? -0.825 14.357 -4.132 1.00 87.94 80 PHE A C 1
ATOM 645 O O . PHE A 1 80 ? 0.138 13.623 -4.339 1.00 87.94 80 PHE A O 1
ATOM 652 N N . THR A 1 81 ? -0.737 15.682 -4.241 1.00 81.75 81 THR A N 1
ATOM 653 C CA . THR A 1 81 ? 0.436 16.359 -4.831 1.00 81.75 81 THR A CA 1
ATOM 654 C C . THR A 1 81 ? 1.431 16.898 -3.807 1.00 81.75 81 THR A C 1
ATOM 656 O O . THR A 1 81 ? 2.544 17.280 -4.165 1.00 81.75 81 THR A O 1
ATOM 659 N N . LYS A 1 82 ? 1.044 16.959 -2.531 1.00 86.31 82 LYS A N 1
ATOM 660 C CA . LYS A 1 82 ? 1.881 17.489 -1.449 1.00 86.31 82 LYS A CA 1
ATOM 661 C C . LYS A 1 82 ? 2.624 16.352 -0.726 1.00 86.31 82 LYS A C 1
ATOM 663 O O . LYS A 1 82 ? 2.263 15.188 -0.874 1.00 86.31 82 LYS A O 1
ATOM 668 N N . PRO A 1 83 ? 3.637 16.656 0.102 1.00 88.00 83 PRO A N 1
ATOM 669 C CA . PRO A 1 83 ? 4.221 15.664 1.001 1.00 88.00 83 PRO A CA 1
ATOM 670 C C . PRO A 1 83 ? 3.168 15.018 1.919 1.00 88.00 83 PRO A C 1
ATOM 672 O O . PRO A 1 83 ? 2.416 15.723 2.597 1.00 88.00 83 PRO A O 1
ATOM 675 N N . LEU A 1 84 ? 3.122 13.681 1.961 1.00 90.12 84 LEU A N 1
ATOM 676 C CA . LEU A 1 84 ? 2.108 12.917 2.709 1.00 90.12 84 LEU A CA 1
ATOM 677 C C . LEU A 1 84 ? 2.117 13.202 4.219 1.00 90.12 84 LEU A C 1
ATOM 679 O O . LEU A 1 84 ? 1.075 13.139 4.867 1.00 90.12 84 LEU A O 1
ATOM 683 N N . ASN A 1 85 ? 3.261 13.597 4.786 1.00 87.25 85 ASN A N 1
ATOM 684 C CA . ASN A 1 85 ? 3.369 13.958 6.204 1.00 87.25 85 ASN A CA 1
ATOM 685 C C . ASN A 1 85 ? 2.468 15.142 6.608 1.00 87.25 85 ASN A C 1
ATOM 687 O O . ASN A 1 85 ? 2.118 15.271 7.779 1.00 87.25 85 ASN A O 1
ATOM 691 N N . ILE A 1 86 ? 2.047 15.989 5.663 1.00 90.12 86 ILE A N 1
ATOM 692 C CA . ILE A 1 86 ? 1.081 17.066 5.927 1.00 90.12 86 ILE A CA 1
ATOM 693 C C . ILE A 1 86 ? -0.262 16.496 6.392 1.00 90.12 86 ILE A C 1
ATOM 695 O O . ILE A 1 86 ? -0.890 17.079 7.275 1.00 90.12 86 ILE A O 1
ATOM 699 N N . ILE A 1 87 ? -0.676 15.345 5.852 1.00 92.94 87 ILE A N 1
ATOM 700 C CA . ILE A 1 87 ? -1.912 14.670 6.263 1.00 92.94 87 ILE A CA 1
ATOM 701 C C . ILE A 1 87 ? -1.822 14.325 7.751 1.00 92.94 87 ILE A C 1
ATOM 703 O O . ILE A 1 87 ? -2.722 14.666 8.515 1.00 92.94 87 ILE A O 1
ATOM 707 N N . SER A 1 88 ? -0.697 13.747 8.183 1.00 93.00 88 SER A N 1
ATOM 708 C CA . SER A 1 88 ? -0.479 13.396 9.589 1.00 93.00 88 SER A CA 1
ATOM 709 C C . SER A 1 88 ? -0.536 14.593 10.526 1.00 93.00 88 SER A C 1
ATOM 711 O O . SER A 1 88 ? -1.227 14.551 11.547 1.00 93.00 88 SER A O 1
ATOM 713 N N . LYS A 1 89 ? 0.094 15.708 10.147 1.00 91.38 89 LYS A N 1
ATOM 714 C CA . LYS A 1 89 ? 0.070 16.944 10.943 1.00 91.38 89 LYS A CA 1
ATOM 715 C C . LYS A 1 89 ? -1.347 17.465 11.179 1.00 91.38 89 LYS A C 1
ATOM 717 O O . LYS A 1 89 ? -1.648 17.918 12.279 1.00 91.38 89 LYS A O 1
ATOM 722 N N . ILE A 1 90 ? -2.217 17.377 10.173 1.00 91.94 90 ILE A N 1
ATOM 723 C CA . ILE A 1 90 ? -3.619 17.800 10.281 1.00 91.94 90 ILE A CA 1
ATOM 724 C C . ILE A 1 90 ? -4.411 16.788 11.115 1.00 91.94 90 ILE A C 1
ATOM 726 O O . ILE A 1 90 ? -5.014 17.151 12.126 1.00 91.94 90 ILE A O 1
ATOM 730 N N . VAL A 1 91 ? -4.371 15.508 10.737 1.00 94.12 91 VAL A N 1
ATOM 731 C CA . VAL A 1 91 ? -5.217 14.456 11.324 1.00 94.12 91 VAL A CA 1
ATOM 732 C C . VAL A 1 91 ? -4.845 14.157 12.782 1.00 94.12 91 VAL A C 1
ATOM 734 O O . VAL A 1 91 ? -5.707 13.770 13.570 1.00 94.12 91 VAL A O 1
ATOM 737 N N . THR A 1 92 ? -3.604 14.414 13.204 1.00 93.00 92 THR A N 1
ATOM 738 C CA . THR A 1 92 ? -3.195 14.317 14.619 1.00 93.00 92 THR A CA 1
ATOM 739 C C . THR A 1 92 ? -4.018 15.237 15.529 1.00 93.00 92 THR A C 1
ATOM 741 O O . THR A 1 92 ? -4.262 14.899 16.686 1.00 93.00 92 THR A O 1
ATOM 744 N N . THR A 1 93 ? -4.530 16.360 15.010 1.00 92.06 93 THR A N 1
ATOM 745 C CA . THR A 1 93 ? -5.389 17.279 15.779 1.00 92.06 93 THR A CA 1
ATOM 746 C C . THR A 1 93 ? -6.811 16.750 16.004 1.00 92.06 93 THR A C 1
ATOM 748 O O . THR A 1 93 ? -7.543 17.284 16.837 1.00 92.06 93 THR A O 1
ATOM 751 N N . TRP A 1 94 ? -7.216 15.691 15.297 1.00 93.50 94 TRP A N 1
ATOM 752 C CA . TRP A 1 94 ? -8.548 15.087 15.374 1.00 93.50 94 TRP A CA 1
ATOM 753 C C . TRP A 1 94 ? -8.609 14.042 16.495 1.00 93.50 94 TRP A C 1
ATOM 755 O O . TRP A 1 94 ? -8.750 12.842 16.254 1.00 93.50 94 TRP A O 1
ATOM 765 N N . SER A 1 95 ? -8.429 14.476 17.741 1.00 90.44 95 SER A N 1
ATOM 766 C CA . SER A 1 95 ? -8.315 13.609 18.922 1.00 90.44 95 SER A CA 1
ATOM 767 C C . SER A 1 95 ? -9.586 12.830 19.289 1.00 90.44 95 SER A C 1
ATOM 769 O O . SER A 1 95 ? -9.480 11.830 19.994 1.00 90.44 95 SER A O 1
ATOM 771 N N . ALA A 1 96 ? -10.760 13.231 18.793 1.00 91.19 96 ALA A N 1
ATOM 772 C CA . ALA A 1 96 ? -12.040 12.576 19.076 1.00 91.19 96 ALA A CA 1
ATOM 773 C C . ALA A 1 96 ? -12.181 11.172 18.480 1.00 91.19 96 ALA A C 1
ATOM 775 O O . ALA A 1 96 ? -13.033 10.411 18.936 1.00 91.19 96 ALA A O 1
ATOM 776 N N . PHE A 1 97 ? -11.363 10.832 17.482 1.00 95.94 97 PHE A N 1
ATOM 777 C CA . PHE A 1 97 ? -11.474 9.563 16.776 1.00 95.94 97 PHE A CA 1
ATOM 778 C C . PHE A 1 97 ? -10.150 8.813 16.696 1.00 95.94 97 PHE A C 1
ATOM 780 O O . PHE A 1 97 ? -9.084 9.394 16.489 1.00 95.94 97 PHE A O 1
ATOM 787 N N . ASP A 1 98 ? -10.234 7.496 16.790 1.00 97.00 98 ASP A N 1
ATOM 788 C CA . ASP A 1 98 ? -9.270 6.585 16.199 1.00 97.00 98 ASP A CA 1
ATOM 789 C C . ASP A 1 98 ? -9.596 6.420 14.711 1.00 97.00 98 ASP A C 1
ATOM 791 O O . ASP A 1 98 ? -10.753 6.209 14.339 1.00 97.00 98 ASP A O 1
ATOM 795 N N . ILE A 1 99 ? -8.580 6.557 13.861 1.00 98.12 99 ILE A N 1
ATOM 796 C CA . ILE A 1 99 ? -8.746 6.555 12.408 1.00 98.12 99 ILE A CA 1
ATOM 797 C C . ILE A 1 99 ? -7.768 5.549 11.821 1.00 98.12 99 ILE A C 1
ATOM 799 O O . ILE A 1 99 ? -6.584 5.576 12.142 1.00 98.12 99 ILE A O 1
ATOM 803 N N . SER A 1 100 ? -8.250 4.672 10.950 1.00 98.19 100 SER A N 1
ATOM 804 C CA . SER A 1 100 ? -7.416 3.773 10.151 1.00 98.19 100 SER A CA 1
ATOM 805 C C . SER A 1 100 ? -7.818 3.869 8.687 1.00 98.19 100 SER A C 1
ATOM 807 O O . SER A 1 100 ? -9.003 3.954 8.365 1.00 98.19 100 SER A O 1
ATOM 809 N N . ILE A 1 101 ? -6.832 3.855 7.798 1.00 98.19 101 ILE A N 1
ATOM 810 C CA . ILE A 1 101 ? -7.029 3.939 6.353 1.00 98.19 101 ILE A CA 1
ATOM 811 C C . ILE A 1 101 ? -6.550 2.629 5.734 1.00 98.19 101 ILE A C 1
ATOM 813 O O . ILE A 1 101 ? -5.400 2.242 5.912 1.00 98.19 101 ILE A O 1
ATOM 817 N N . ALA A 1 102 ? -7.415 1.955 4.984 1.00 97.38 102 ALA A N 1
ATOM 818 C CA . ALA A 1 102 ? -7.017 0.877 4.090 1.00 97.38 102 ALA A CA 1
ATOM 819 C C . ALA A 1 102 ? -6.875 1.432 2.671 1.00 97.38 102 ALA A C 1
ATOM 821 O O . ALA A 1 102 ? -7.872 1.728 2.014 1.00 97.38 102 ALA A O 1
ATOM 822 N N . TYR A 1 103 ? -5.635 1.580 2.217 1.00 96.44 103 TYR A N 1
ATOM 823 C CA . TYR A 1 103 ? -5.292 2.001 0.863 1.00 96.44 103 TYR A CA 1
ATOM 824 C C . TYR A 1 103 ? -5.044 0.774 -0.016 1.00 96.44 103 TYR A C 1
ATOM 826 O O . TYR A 1 103 ? -4.216 -0.069 0.322 1.00 96.44 103 TYR A O 1
ATOM 834 N N . TYR A 1 104 ? -5.758 0.651 -1.130 1.00 92.31 104 TYR A N 1
ATOM 835 C CA . TYR A 1 104 ? -5.637 -0.486 -2.041 1.00 92.31 104 TYR A CA 1
ATOM 836 C C . TYR A 1 104 ? -4.766 -0.110 -3.230 1.00 92.31 104 TYR A C 1
ATOM 838 O O . TYR A 1 104 ? -5.255 0.359 -4.255 1.00 92.31 104 TYR A O 1
ATOM 846 N N . HIS A 1 105 ? -3.469 -0.354 -3.086 1.00 88.44 105 HIS A N 1
ATOM 847 C CA . HIS A 1 105 ? -2.503 -0.124 -4.146 1.00 88.44 105 HIS A CA 1
ATOM 848 C C . HIS A 1 105 ? -2.569 -1.267 -5.180 1.00 88.44 105 HIS A C 1
ATOM 850 O O . HIS A 1 105 ? -2.526 -2.437 -4.777 1.00 88.44 105 HIS A O 1
ATOM 856 N N . PRO A 1 106 ? -2.590 -0.995 -6.499 1.00 82.00 106 PRO A N 1
ATOM 857 C CA . PRO A 1 106 ? -2.787 -2.031 -7.518 1.00 82.00 106 PRO A CA 1
ATOM 858 C C . PRO A 1 106 ? -1.730 -3.143 -7.484 1.00 82.00 106 PRO A C 1
ATOM 860 O O . PRO A 1 106 ? -2.031 -4.296 -7.782 1.00 82.00 106 PRO A O 1
ATOM 863 N N . GLN A 1 107 ? -0.493 -2.815 -7.090 1.00 79.44 107 GLN A N 1
ATOM 864 C CA . GLN A 1 107 ? 0.625 -3.768 -7.054 1.00 79.44 107 GLN A CA 1
ATOM 865 C C . GLN A 1 107 ? 0.969 -4.294 -5.656 1.00 79.44 107 GLN A C 1
ATOM 867 O O . GLN A 1 107 ? 1.513 -5.389 -5.536 1.00 79.44 107 GLN A O 1
ATOM 872 N N . LEU A 1 108 ? 0.693 -3.519 -4.604 1.00 81.69 108 LEU A N 1
ATOM 873 C CA . LEU A 1 108 ? 1.076 -3.871 -3.227 1.00 81.69 108 LEU A CA 1
ATOM 874 C C . LEU A 1 108 ? -0.100 -4.487 -2.461 1.00 81.69 108 LEU A C 1
ATOM 876 O O . LEU A 1 108 ? 0.094 -5.068 -1.396 1.00 81.69 108 LEU A O 1
ATOM 880 N N . GLY A 1 109 ? -1.309 -4.398 -3.020 1.00 86.12 109 GLY A N 1
ATOM 881 C CA . GLY A 1 109 ? -2.534 -4.803 -2.361 1.00 86.12 109 GLY A CA 1
ATOM 882 C C . GLY A 1 109 ? -2.939 -3.808 -1.278 1.00 86.12 109 GLY A C 1
ATOM 883 O O . GLY A 1 109 ? -2.681 -2.607 -1.369 1.00 86.12 109 GLY A O 1
ATOM 884 N N . MET A 1 110 ? -3.611 -4.324 -0.253 1.00 90.50 110 MET A N 1
ATOM 885 C CA . MET A 1 110 ? -4.087 -3.525 0.869 1.00 90.50 110 MET A CA 1
ATOM 886 C C . MET A 1 110 ? -2.925 -3.106 1.776 1.00 90.50 110 MET A C 1
ATOM 888 O O . MET A 1 110 ? -2.234 -3.948 2.347 1.00 90.50 110 MET A O 1
ATOM 892 N N . ILE A 1 111 ? -2.777 -1.800 1.965 1.00 92.69 111 ILE A N 1
ATOM 893 C CA . ILE A 1 111 ? -1.835 -1.172 2.887 1.00 92.69 111 ILE A CA 1
ATOM 894 C C . ILE A 1 111 ? -2.645 -0.472 3.975 1.00 92.69 111 ILE A C 1
ATOM 896 O O . ILE A 1 111 ? -3.522 0.343 3.685 1.00 92.69 111 ILE A O 1
ATOM 900 N N . LEU A 1 112 ? -2.360 -0.802 5.234 1.00 95.38 112 LEU A N 1
ATOM 901 C CA . LEU A 1 112 ? -2.973 -0.146 6.384 1.00 95.38 112 LEU A CA 1
ATOM 902 C C . LEU A 1 112 ? -2.135 1.039 6.838 1.00 95.38 112 LEU A C 1
ATOM 904 O O . LEU A 1 112 ? -0.952 0.891 7.152 1.00 95.38 112 LEU A O 1
ATOM 908 N N . ILE A 1 113 ? -2.782 2.193 6.925 1.00 96.88 113 ILE A N 1
ATOM 909 C CA . ILE A 1 113 ? -2.166 3.458 7.292 1.00 96.88 113 ILE A CA 1
ATOM 910 C C . ILE A 1 113 ? -2.867 3.996 8.540 1.00 96.88 113 ILE A C 1
ATOM 912 O O . ILE A 1 113 ? -4.080 4.218 8.538 1.00 96.88 113 ILE A O 1
ATOM 916 N N . ASN A 1 114 ? -2.093 4.248 9.597 1.00 97.06 114 ASN A N 1
ATOM 917 C CA . ASN A 1 114 ? -2.518 5.127 10.679 1.00 97.06 114 ASN A CA 1
ATOM 918 C C . ASN A 1 114 ? -2.232 6.566 10.225 1.00 97.06 114 ASN A C 1
ATOM 920 O O . ASN A 1 114 ? -1.066 6.970 10.204 1.00 97.06 114 ASN A O 1
ATOM 924 N N . PRO A 1 115 ? -3.251 7.371 9.879 1.00 96.44 115 PRO A N 1
ATOM 925 C CA . PRO A 1 115 ? -3.017 8.701 9.351 1.00 96.44 115 PRO A CA 1
ATOM 926 C C . PRO A 1 115 ? -2.358 9.635 10.360 1.00 96.44 115 PRO A C 1
ATOM 928 O O . PRO A 1 115 ? -1.765 10.604 9.916 1.00 96.44 115 PRO A O 1
ATOM 931 N N . LYS A 1 116 ? -2.422 9.352 11.670 1.00 95.81 116 LYS A N 1
ATOM 932 C CA . LYS A 1 116 ? -1.789 10.143 12.741 1.00 95.81 116 LYS A CA 1
ATOM 933 C C . LYS A 1 116 ? -0.321 9.780 12.991 1.00 95.81 116 LYS A C 1
ATOM 935 O O . LYS A 1 116 ? 0.343 10.441 13.782 1.00 95.81 116 LYS A O 1
ATOM 940 N N . ASN A 1 117 ? 0.179 8.717 12.364 1.00 94.62 117 ASN A N 1
ATOM 941 C CA . ASN A 1 117 ? 1.560 8.273 12.494 1.00 94.62 117 ASN A CA 1
ATOM 942 C C . ASN A 1 117 ? 2.327 8.614 11.206 1.00 94.62 117 ASN A C 1
ATOM 944 O O . ASN A 1 117 ? 2.049 8.054 10.146 1.00 94.62 117 ASN A O 1
ATOM 948 N N . GLU A 1 118 ? 3.307 9.521 11.286 1.00 92.44 118 GLU A N 1
ATOM 949 C CA . GLU A 1 118 ? 4.113 9.925 10.122 1.00 92.44 118 GLU A CA 1
ATOM 950 C C . GLU A 1 118 ? 4.873 8.752 9.484 1.00 92.44 118 GLU A C 1
ATOM 952 O O . GLU A 1 118 ? 4.983 8.692 8.259 1.00 92.44 118 GLU A O 1
ATOM 957 N N . GLU A 1 119 ? 5.345 7.788 10.278 1.00 90.62 119 GLU A N 1
ATOM 958 C CA . GLU A 1 119 ? 6.066 6.614 9.769 1.00 90.62 119 GLU A CA 1
ATOM 959 C C . GLU A 1 119 ? 5.163 5.705 8.930 1.00 90.62 119 GLU A C 1
ATOM 961 O O . GLU A 1 119 ? 5.616 5.088 7.966 1.00 90.62 119 GLU A O 1
ATOM 966 N N . SER A 1 120 ? 3.862 5.674 9.236 1.00 91.88 120 SER A N 1
ATOM 967 C CA . SER A 1 120 ? 2.887 4.859 8.510 1.00 91.88 120 SER A CA 1
ATOM 968 C C . SER A 1 120 ? 2.790 5.262 7.033 1.00 91.88 120 SER A C 1
ATOM 970 O O . SER A 1 120 ? 2.665 4.408 6.152 1.00 91.88 120 SER A O 1
ATOM 972 N N . TRP A 1 121 ? 2.962 6.554 6.742 1.00 91.69 121 TRP A N 1
ATOM 973 C CA . TRP A 1 121 ? 2.944 7.103 5.386 1.00 91.69 121 TRP A CA 1
ATOM 974 C C . TRP A 1 121 ? 4.180 6.748 4.552 1.00 91.69 121 TRP A C 1
ATOM 976 O O . TRP A 1 121 ? 4.117 6.819 3.331 1.00 91.69 121 TRP A O 1
ATOM 986 N N . GLN A 1 122 ? 5.282 6.307 5.169 1.00 87.06 122 GLN A N 1
ATOM 987 C CA . GLN A 1 122 ? 6.496 5.892 4.446 1.00 87.06 122 GLN A CA 1
ATOM 988 C C . GLN A 1 122 ? 6.341 4.541 3.725 1.00 87.06 122 GLN A C 1
ATOM 990 O O . GLN A 1 122 ? 7.252 4.092 3.026 1.00 87.06 122 GLN A O 1
ATOM 995 N N . SER A 1 123 ? 5.213 3.859 3.936 1.00 82.19 123 SER A N 1
ATOM 996 C CA . SER A 1 123 ? 4.883 2.593 3.277 1.00 82.19 123 SER A CA 1
ATOM 997 C C . SER A 1 123 ? 4.392 2.762 1.835 1.00 82.19 123 SER A C 1
ATO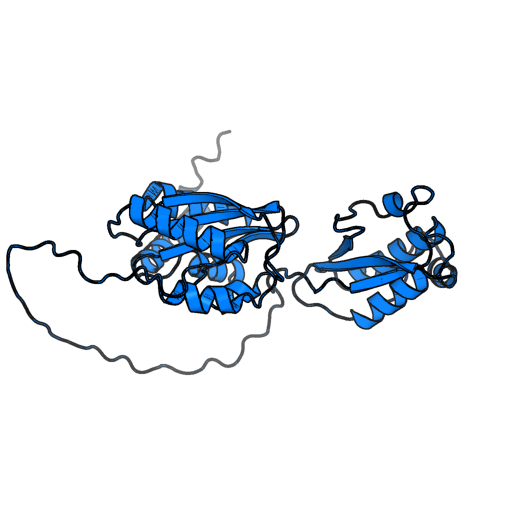M 999 O O . SER A 1 123 ? 4.360 1.775 1.100 1.00 82.19 123 SER A O 1
ATOM 1001 N N . ILE A 1 124 ? 4.059 3.990 1.424 1.00 86.94 124 ILE A N 1
ATOM 1002 C CA . ILE A 1 124 ? 3.587 4.331 0.079 1.00 86.94 124 ILE A CA 1
ATOM 1003 C C . ILE A 1 124 ? 4.412 5.475 -0.518 1.00 86.94 124 ILE A C 1
ATOM 1005 O O . ILE A 1 124 ? 4.955 6.314 0.197 1.00 86.94 124 ILE A O 1
ATOM 1009 N N . ASP A 1 125 ? 4.512 5.501 -1.844 1.00 82.25 125 ASP A N 1
ATOM 1010 C CA . ASP A 1 125 ? 5.197 6.549 -2.607 1.00 82.25 125 ASP A CA 1
ATOM 1011 C C . ASP A 1 125 ? 4.296 7.766 -2.877 1.00 82.25 125 ASP A C 1
ATOM 1013 O O . ASP A 1 125 ? 4.785 8.878 -3.076 1.00 82.25 125 ASP A O 1
ATOM 1017 N N . GLY A 1 126 ? 2.980 7.567 -2.856 1.00 88.31 126 GLY A N 1
ATOM 1018 C CA . GLY A 1 126 ? 1.980 8.605 -3.041 1.00 88.31 126 GLY A CA 1
ATOM 1019 C C . GLY A 1 126 ? 0.566 8.040 -2.989 1.00 88.31 126 GLY A C 1
ATOM 1020 O O . GLY A 1 126 ? 0.363 6.830 -2.959 1.00 88.31 126 GLY A O 1
ATOM 1021 N N . LEU A 1 127 ? -0.413 8.940 -2.997 1.00 91.88 127 LEU A N 1
ATOM 1022 C CA . LEU A 1 127 ? -1.813 8.602 -3.240 1.00 91.88 127 LEU A CA 1
ATOM 1023 C C . LEU A 1 127 ? -2.129 8.977 -4.684 1.00 91.88 127 LEU A C 1
ATOM 1025 O O . LEU A 1 127 ? -1.871 10.112 -5.092 1.00 91.88 127 LEU A O 1
ATOM 1029 N N . ARG A 1 128 ? -2.652 8.037 -5.460 1.00 90.00 128 ARG A N 1
ATOM 1030 C CA . ARG A 1 128 ? -2.836 8.180 -6.907 1.00 90.00 128 ARG A CA 1
ATOM 1031 C C . ARG A 1 128 ? -4.322 8.130 -7.276 1.00 90.00 128 ARG A C 1
ATOM 1033 O O . ARG A 1 128 ? -5.174 7.711 -6.498 1.00 90.00 128 ARG A O 1
ATOM 1040 N N . GLU A 1 129 ? -4.640 8.686 -8.439 1.00 91.50 129 GLU A N 1
ATOM 1041 C CA . GLU A 1 129 ? -6.016 8.780 -8.926 1.00 91.50 129 GLU A CA 1
ATOM 1042 C C . GLU A 1 129 ? -6.603 7.388 -9.195 1.00 91.50 129 GLU A C 1
ATOM 1044 O O . GLU A 1 129 ? -5.915 6.491 -9.674 1.00 91.50 129 GLU A O 1
ATOM 1049 N N . ASN A 1 130 ? -7.893 7.227 -8.912 1.00 91.38 130 ASN A N 1
ATOM 1050 C CA . ASN A 1 130 ? -8.678 6.003 -9.037 1.00 91.38 130 ASN A CA 1
ATOM 1051 C C . ASN A 1 130 ? -8.290 4.856 -8.087 1.00 91.38 130 ASN A C 1
ATOM 1053 O O . ASN A 1 130 ? -8.989 3.840 -8.078 1.00 91.38 130 ASN A O 1
ATOM 1057 N N . GLU A 1 131 ? -7.286 5.011 -7.217 1.00 93.44 131 GLU A N 1
ATOM 1058 C CA . GLU A 1 131 ? -7.047 4.049 -6.135 1.00 93.44 131 GLU A CA 1
ATOM 1059 C C . GLU A 1 131 ? -8.178 4.062 -5.102 1.00 93.44 131 GLU A C 1
ATOM 1061 O O . GLU A 1 131 ? -8.707 5.114 -4.729 1.00 93.44 131 GLU A O 1
ATOM 1066 N N . LEU A 1 132 ? -8.530 2.868 -4.620 1.00 96.00 132 LEU A N 1
ATOM 1067 C CA . LEU A 1 132 ? -9.552 2.678 -3.599 1.00 96.00 132 LEU A CA 1
ATOM 1068 C C . LEU A 1 132 ? -8.971 2.944 -2.207 1.00 96.00 132 LEU A C 1
ATOM 1070 O O . LEU A 1 132 ? -7.937 2.400 -1.816 1.00 96.00 132 LEU A O 1
ATOM 1074 N N . VAL A 1 133 ? -9.711 3.724 -1.429 1.00 97.50 133 VAL A N 1
ATOM 1075 C CA . VAL A 1 133 ? -9.476 3.961 -0.011 1.00 97.50 133 VAL A CA 1
ATOM 1076 C C . VAL A 1 133 ? -10.713 3.550 0.777 1.00 97.50 133 VAL A C 1
ATOM 1078 O O . VAL A 1 133 ? -11.833 3.912 0.419 1.00 97.50 133 VAL A O 1
ATOM 1081 N N . VAL A 1 134 ? -10.509 2.841 1.886 1.00 98.19 134 VAL A N 1
ATOM 1082 C CA . VAL A 1 134 ? -11.543 2.600 2.899 1.00 98.19 134 VAL A CA 1
ATOM 1083 C C . VAL A 1 134 ? -11.119 3.253 4.209 1.00 98.19 134 VAL A C 1
ATOM 1085 O O . VAL A 1 134 ? -10.030 2.999 4.722 1.00 98.19 134 VAL A O 1
ATOM 1088 N N . LEU A 1 135 ? -11.981 4.116 4.730 1.00 98.44 135 LEU A N 1
ATOM 1089 C CA . LEU A 1 135 ? -11.798 4.867 5.961 1.00 98.44 135 LEU A CA 1
ATOM 1090 C C . LEU A 1 135 ? -12.561 4.176 7.085 1.00 98.44 135 LEU A C 1
ATOM 1092 O O . LEU A 1 135 ? -13.758 3.922 6.957 1.00 98.44 135 LEU A O 1
ATOM 1096 N N . TYR A 1 136 ? -11.867 3.921 8.188 1.00 98.44 136 TYR A N 1
ATOM 1097 C CA . TYR A 1 136 ? -12.442 3.405 9.421 1.00 98.44 136 TYR A CA 1
ATOM 1098 C C . TYR A 1 136 ? -12.292 4.462 10.506 1.00 98.44 136 TYR A C 1
ATOM 1100 O O . TYR A 1 136 ? -11.170 4.839 10.847 1.00 98.44 136 TYR A O 1
ATOM 1108 N N . ILE A 1 137 ? -13.414 4.931 11.045 1.00 98.19 137 ILE A N 1
ATOM 1109 C CA . ILE A 1 137 ? -13.460 6.002 12.044 1.00 98.19 137 ILE A CA 1
ATOM 1110 C C . ILE A 1 137 ? -14.264 5.517 13.240 1.00 98.19 137 ILE A C 1
ATOM 1112 O O . ILE A 1 137 ? -15.441 5.186 13.124 1.00 98.19 137 ILE A O 1
ATOM 1116 N N . GLY A 1 138 ? -13.629 5.481 14.400 1.00 96.69 138 GLY A N 1
ATOM 1117 C CA . GLY A 1 138 ? -14.265 5.052 15.636 1.00 96.69 138 GLY A CA 1
ATOM 1118 C C . GLY A 1 138 ? -13.588 5.676 16.839 1.00 96.69 138 GLY A C 1
ATOM 1119 O O . GLY A 1 138 ? -12.874 6.665 16.720 1.00 96.69 138 GLY A O 1
ATOM 1120 N N . ASN A 1 139 ? -13.811 5.113 18.017 1.00 95.12 139 ASN A N 1
ATOM 1121 C CA . ASN A 1 139 ? -13.166 5.576 19.242 1.00 95.12 139 ASN A CA 1
ATOM 1122 C C . ASN A 1 139 ? -12.787 4.377 20.120 1.00 95.12 139 ASN A C 1
ATOM 1124 O O . ASN A 1 139 ? -13.160 4.285 21.289 1.00 95.12 139 ASN A O 1
ATOM 1128 N N . PHE A 1 140 ? -12.075 3.410 19.531 1.00 94.19 140 PHE A N 1
ATOM 1129 C CA . PHE A 1 140 ? -11.737 2.138 20.169 1.00 94.19 140 PHE A CA 1
ATOM 1130 C C . PHE A 1 140 ? -12.992 1.430 20.709 1.00 94.19 140 PHE A C 1
ATOM 1132 O O . PHE A 1 140 ? -13.888 1.095 19.942 1.00 94.19 140 PHE A O 1
ATOM 1139 N N . ASN A 1 141 ? -13.069 1.216 22.027 1.00 90.81 141 ASN A N 1
ATOM 1140 C CA . ASN A 1 141 ? -14.221 0.622 22.710 1.00 90.81 141 ASN A CA 1
ATOM 1141 C C . ASN A 1 141 ? -15.168 1.673 23.330 1.00 90.81 141 ASN A C 1
ATOM 1143 O O . ASN A 1 141 ? -15.982 1.350 24.193 1.00 90.81 141 ASN A O 1
ATOM 1147 N N . GLN A 1 142 ? -15.020 2.949 22.968 1.00 91.50 142 GLN A N 1
ATOM 1148 C CA . GLN A 1 142 ? -15.863 4.032 23.466 1.00 91.50 142 GLN A CA 1
ATOM 1149 C C . GLN A 1 142 ? -16.958 4.382 22.453 1.00 91.50 142 GLN A C 1
ATOM 1151 O O . GLN A 1 142 ? -16.716 4.342 21.244 1.00 91.50 142 GLN A O 1
ATOM 1156 N N . PRO A 1 143 ? -18.158 4.762 22.926 1.00 90.75 143 PRO A N 1
ATOM 1157 C CA . PRO A 1 143 ? -19.211 5.242 22.046 1.00 90.75 143 PRO A CA 1
ATOM 1158 C C . PRO A 1 143 ? -18.792 6.549 21.363 1.00 90.75 143 PRO A C 1
ATOM 1160 O O . PRO A 1 143 ? -18.058 7.364 21.927 1.00 90.75 143 PRO A O 1
ATOM 1163 N N . PHE A 1 144 ? -19.295 6.761 20.151 1.00 92.81 144 PHE A N 1
ATOM 1164 C CA . PHE A 1 144 ? -19.076 7.971 19.368 1.00 92.81 144 PHE A CA 1
ATOM 1165 C C . PHE A 1 144 ? -20.307 8.283 18.508 1.00 92.81 144 PHE A C 1
ATOM 1167 O O . PHE A 1 144 ? -21.130 7.407 18.239 1.00 92.81 144 PHE A O 1
ATOM 1174 N N . ASP A 1 145 ? -20.449 9.538 18.082 1.00 92.94 145 ASP A N 1
ATOM 1175 C CA . ASP A 1 145 ? -21.545 9.950 17.202 1.00 92.94 145 ASP A CA 1
ATOM 1176 C C . ASP A 1 145 ? -21.203 9.635 15.738 1.00 92.94 145 ASP A C 1
ATOM 1178 O O . ASP A 1 145 ? -20.285 10.221 15.155 1.00 92.94 145 ASP A O 1
ATOM 1182 N N . SER A 1 146 ? -21.979 8.737 15.126 1.00 92.44 146 SER A N 1
ATOM 1183 C CA . SER A 1 146 ? -21.817 8.347 13.723 1.00 92.44 146 SER A CA 1
ATOM 1184 C C . SER A 1 146 ? -21.952 9.519 12.746 1.00 92.44 146 SER A C 1
ATOM 1186 O O . SER A 1 146 ? -21.326 9.482 11.692 1.00 92.44 146 SER A O 1
ATOM 1188 N N . LYS A 1 147 ? -22.734 10.563 13.058 1.00 93.31 147 LYS A N 1
ATOM 1189 C CA . LYS A 1 147 ? -22.859 11.750 12.193 1.00 93.31 147 LYS A CA 1
ATOM 1190 C C . LYS A 1 147 ? -21.594 12.600 12.224 1.00 93.31 147 LYS A C 1
ATOM 1192 O O . LYS A 1 147 ? -21.221 13.201 11.220 1.00 93.31 147 LYS A O 1
ATOM 1197 N N . VAL A 1 148 ? -20.932 12.671 13.378 1.00 93.94 148 VAL A N 1
ATOM 1198 C CA . VAL A 1 148 ? -19.646 13.369 13.509 1.00 93.94 148 VAL A CA 1
ATOM 1199 C C . VAL A 1 148 ? -18.536 12.545 12.850 1.00 93.94 148 VAL A C 1
ATOM 1201 O O . VAL A 1 148 ? -17.681 13.121 12.180 1.00 93.94 148 VAL A O 1
ATOM 1204 N N . ALA A 1 149 ? -18.589 11.214 12.959 1.00 95.62 149 ALA A N 1
ATOM 1205 C CA . ALA A 1 149 ? -17.679 10.316 12.250 1.00 95.62 149 ALA A CA 1
ATOM 1206 C C . ALA A 1 149 ? -17.822 10.428 10.720 1.00 95.62 149 ALA A C 1
ATOM 1208 O O . ALA A 1 149 ? -16.813 10.508 10.027 1.00 95.62 149 ALA A O 1
ATOM 1209 N N . ASP A 1 150 ? -19.047 10.533 10.193 1.00 95.69 150 ASP A N 1
ATOM 1210 C CA . ASP A 1 150 ? -19.296 10.786 8.766 1.00 95.69 150 ASP A CA 1
ATOM 1211 C C . ASP A 1 150 ? -18.692 12.127 8.310 1.00 95.69 150 ASP A C 1
ATOM 1213 O O . ASP A 1 150 ? -17.936 12.177 7.341 1.00 95.69 150 ASP A O 1
ATOM 1217 N N . LYS A 1 151 ? -18.893 13.211 9.073 1.00 94.94 151 LYS A N 1
ATOM 1218 C CA . LYS A 1 151 ? -18.225 14.499 8.797 1.00 94.94 151 LYS A CA 1
ATOM 1219 C C . LYS A 1 151 ? -16.697 14.378 8.801 1.00 94.94 151 LYS A C 1
ATOM 1221 O O . LYS A 1 151 ? -16.037 14.954 7.942 1.00 94.94 151 LYS A O 1
ATOM 1226 N N . CYS A 1 152 ? -16.133 13.621 9.743 1.00 95.50 152 CYS A N 1
ATOM 1227 C CA . CYS A 1 152 ? -14.698 13.332 9.787 1.00 95.50 152 CYS A CA 1
ATOM 1228 C C . CYS A 1 152 ? -14.237 12.556 8.549 1.00 95.50 152 CYS A C 1
ATOM 1230 O O . CYS A 1 152 ? -13.226 12.912 7.947 1.00 95.50 152 CYS A O 1
ATOM 1232 N N . SER A 1 153 ? -15.018 11.571 8.104 1.00 96.25 153 SER A N 1
ATOM 1233 C CA . SER A 1 153 ? -14.759 10.829 6.869 1.00 96.25 153 SER A CA 1
ATOM 1234 C C . SER A 1 153 ? -14.766 11.732 5.644 1.00 96.25 153 SER A C 1
ATOM 1236 O O . SER A 1 153 ? -13.923 11.568 4.765 1.00 96.25 153 SER A O 1
ATOM 1238 N N . GLN A 1 154 ? -15.709 12.667 5.563 1.00 95.19 154 GLN A N 1
ATOM 1239 C CA . GLN A 1 154 ? -15.830 13.585 4.434 1.00 95.19 154 GLN A CA 1
ATOM 1240 C C . GLN A 1 154 ? -14.657 14.568 4.383 1.00 95.19 154 GLN A C 1
ATOM 1242 O O . GLN A 1 154 ? -14.077 14.762 3.317 1.00 95.19 154 GLN A O 1
ATOM 1247 N N . GLU A 1 155 ? -14.250 15.138 5.520 1.00 95.38 155 GLU A N 1
ATOM 1248 C CA . GLU A 1 155 ? -13.061 15.998 5.568 1.00 95.38 155 GLU A CA 1
ATOM 1249 C C . GLU A 1 155 ? -11.772 15.227 5.276 1.00 95.38 155 GLU A C 1
ATOM 1251 O O . GLU A 1 155 ? -10.909 15.725 4.553 1.00 95.38 155 GLU A O 1
ATOM 1256 N N . LEU A 1 156 ? -11.647 13.987 5.760 1.00 95.56 156 LEU A N 1
ATOM 1257 C CA . LEU A 1 156 ? -10.512 13.138 5.409 1.00 95.56 156 LEU A CA 1
ATOM 1258 C C . LEU A 1 156 ? -10.487 12.851 3.906 1.00 95.56 156 LEU A C 1
ATOM 1260 O O . LEU A 1 156 ? -9.445 12.984 3.276 1.00 95.56 156 LEU A O 1
ATOM 1264 N N . ALA A 1 157 ? -11.631 12.521 3.307 1.00 95.12 157 ALA A N 1
ATOM 1265 C CA . ALA A 1 157 ? -11.736 12.304 1.870 1.00 95.12 157 ALA A CA 1
ATOM 1266 C C . ALA A 1 157 ? -11.327 13.550 1.065 1.00 95.12 157 ALA A C 1
ATOM 1268 O O . ALA A 1 157 ? -10.580 13.420 0.094 1.00 95.12 157 ALA A O 1
ATOM 1269 N N . LYS A 1 158 ? -11.749 14.755 1.473 1.00 93.56 158 LYS A N 1
ATOM 1270 C CA . LYS A 1 158 ? -11.299 16.019 0.857 1.00 93.56 158 LYS A CA 1
ATOM 1271 C C . LYS A 1 158 ? -9.785 16.185 0.967 1.00 93.56 158 LYS A C 1
ATOM 1273 O O . LYS A 1 158 ? -9.128 16.480 -0.031 1.00 93.56 158 LYS A O 1
ATOM 1278 N N . LEU A 1 159 ? -9.226 15.923 2.152 1.00 93.19 159 LEU A N 1
ATOM 1279 C CA . LEU A 1 159 ? -7.789 16.008 2.404 1.00 93.19 159 LEU A CA 1
ATOM 1280 C C . LEU A 1 159 ? -6.996 15.078 1.480 1.00 93.19 159 LEU A C 1
ATOM 1282 O O . LEU A 1 159 ? -6.056 15.521 0.823 1.00 93.19 159 LEU A O 1
ATOM 1286 N N . LEU A 1 160 ? -7.403 13.808 1.383 1.00 94.00 160 LEU A N 1
ATOM 1287 C CA . LEU A 1 160 ? -6.749 12.815 0.524 1.00 94.00 160 LEU A CA 1
ATOM 1288 C C . LEU A 1 160 ? -6.838 13.185 -0.968 1.00 94.00 160 LEU A C 1
ATOM 1290 O O . LEU A 1 160 ? -5.921 12.886 -1.724 1.00 94.00 160 LEU A O 1
ATOM 1294 N N . ASN A 1 161 ? -7.889 13.901 -1.381 1.00 91.81 161 ASN A N 1
ATOM 1295 C CA . ASN A 1 161 ? -8.064 14.413 -2.745 1.00 91.81 161 ASN A CA 1
ATOM 1296 C C . ASN A 1 161 ? -7.349 15.752 -3.017 1.00 91.81 161 ASN A C 1
ATOM 1298 O O . ASN A 1 161 ? -7.533 16.343 -4.083 1.00 91.81 161 ASN A O 1
ATOM 1302 N N . SER A 1 162 ? -6.530 16.248 -2.078 1.00 86.94 162 SER A N 1
ATOM 1303 C CA . SER A 1 162 ? -5.902 17.581 -2.144 1.00 86.94 162 SER A CA 1
ATOM 1304 C C . SER A 1 162 ? -6.901 18.732 -2.322 1.00 86.94 162 SER A C 1
ATOM 1306 O O . SER A 1 162 ? -6.546 19.792 -2.844 1.00 86.94 162 SER A O 1
ATOM 1308 N N . GLU A 1 163 ? -8.152 18.539 -1.906 1.00 84.56 163 GLU A N 1
ATOM 1309 C CA . GLU A 1 163 ? -9.163 19.590 -1.903 1.00 84.56 163 GLU A CA 1
ATOM 1310 C C . GLU A 1 163 ? -8.920 20.552 -0.727 1.00 84.56 163 GLU A C 1
ATOM 1312 O O . GLU A 1 163 ? -8.172 20.258 0.210 1.00 84.56 163 GLU A O 1
ATOM 1317 N N . ILE A 1 164 ? -9.524 21.742 -0.786 1.00 74.00 164 ILE A N 1
ATOM 1318 C CA . ILE A 1 164 ? -9.424 22.720 0.301 1.00 74.00 164 ILE A CA 1
ATOM 1319 C C . ILE A 1 164 ? -10.188 22.163 1.504 1.00 74.00 164 ILE A C 1
ATOM 1321 O O . ILE A 1 164 ? -11.412 22.055 1.480 1.00 74.00 164 ILE A O 1
ATOM 1325 N N . THR A 1 165 ? -9.450 21.818 2.551 1.00 74.00 165 THR A N 1
ATOM 1326 C CA . THR A 1 165 ? -9.996 21.449 3.859 1.00 74.00 165 THR A CA 1
ATOM 1327 C C . THR A 1 165 ? -10.047 22.671 4.760 1.00 74.00 165 THR A C 1
ATOM 1329 O O . THR A 1 165 ? -9.150 23.517 4.695 1.00 74.00 165 THR A O 1
ATOM 1332 N N . ASP A 1 166 ? -11.024 22.731 5.661 1.00 71.25 166 ASP A N 1
ATOM 1333 C CA . ASP A 1 166 ? -10.967 23.689 6.763 1.00 71.25 166 ASP A CA 1
ATOM 1334 C C . ASP A 1 166 ? -9.863 23.251 7.738 1.00 71.25 166 ASP A C 1
ATOM 1336 O O . ASP A 1 166 ? -10.046 22.371 8.576 1.00 71.25 166 ASP A O 1
ATOM 1340 N N . SER A 1 167 ? -8.676 23.845 7.606 1.00 61.31 167 SER A N 1
ATOM 1341 C CA . SER A 1 167 ? -7.514 23.527 8.443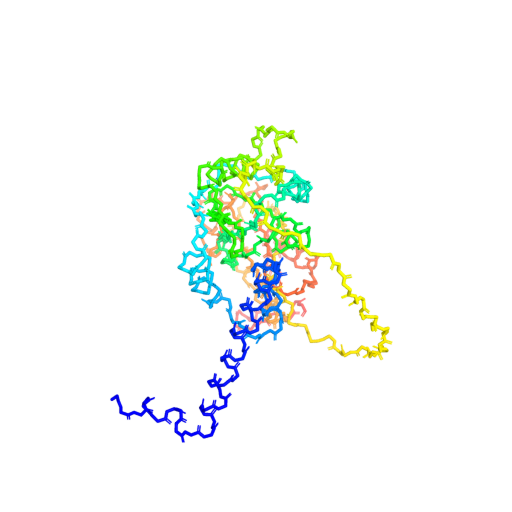 1.00 61.31 167 SER A CA 1
ATOM 1342 C C . SER A 1 167 ? -7.732 23.828 9.930 1.00 61.31 167 SER A C 1
ATOM 1344 O O . SER A 1 167 ? -6.952 23.360 10.758 1.00 61.31 167 SER A O 1
ATOM 1346 N N . ASN A 1 168 ? -8.771 24.596 10.281 1.00 63.00 168 ASN A N 1
ATOM 1347 C CA . ASN A 1 168 ? -9.148 24.869 11.667 1.00 63.00 168 ASN A CA 1
ATOM 1348 C C . ASN A 1 168 ? -10.144 23.846 12.223 1.00 63.00 168 ASN A C 1
ATOM 1350 O O . ASN A 1 168 ? -10.404 23.847 13.429 1.00 63.00 168 ASN A O 1
ATOM 1354 N N . MET A 1 169 ? -10.688 22.965 11.379 1.00 74.25 169 MET A N 1
ATOM 1355 C CA . MET A 1 169 ? -11.641 21.951 11.797 1.00 74.25 169 MET A CA 1
ATOM 1356 C C . MET A 1 169 ? -10.946 20.900 12.662 1.00 74.25 169 MET A C 1
ATOM 1358 O O . MET A 1 169 ? -10.148 20.081 12.200 1.00 74.25 169 MET A O 1
ATOM 1362 N N . LYS A 1 170 ? -11.265 20.939 13.957 1.00 79.62 170 LYS A N 1
ATOM 1363 C CA . LYS A 1 170 ? -10.781 19.996 14.960 1.00 79.62 170 LYS A CA 1
ATOM 1364 C C . LYS A 1 170 ? -11.928 19.117 15.418 1.00 79.62 170 LYS A C 1
ATOM 1366 O O . LYS A 1 170 ? -12.941 19.604 15.912 1.00 79.62 170 LYS A O 1
ATOM 1371 N N . PHE A 1 171 ? -11.727 17.812 15.331 1.00 83.06 171 PHE A N 1
ATOM 1372 C CA . PHE A 1 171 ? -12.558 16.849 16.038 1.00 83.06 171 PHE A CA 1
ATOM 1373 C C . PHE A 1 171 ? -11.909 16.602 17.396 1.00 83.06 171 PHE A C 1
ATOM 1375 O O . PHE A 1 171 ? -11.062 15.724 17.516 1.00 83.06 171 PHE A O 1
ATOM 1382 N N . SER A 1 172 ? -12.237 17.423 18.392 1.00 77.62 172 SER A N 1
ATOM 1383 C CA . SER A 1 172 ? -11.700 17.297 19.751 1.00 77.62 172 SER A CA 1
ATOM 1384 C C . SER A 1 172 ? -12.760 16.765 20.704 1.00 77.62 172 SER A C 1
ATOM 1386 O O . SER A 1 172 ? -13.936 17.103 20.582 1.00 77.62 172 SER A O 1
ATOM 1388 N N . THR A 1 173 ? -12.342 15.981 21.694 1.00 63.59 173 THR A N 1
ATOM 1389 C CA . THR A 1 173 ? -13.170 15.617 22.850 1.00 63.59 173 THR A CA 1
ATOM 1390 C C . THR A 1 173 ? -13.294 16.785 23.835 1.00 63.59 173 THR A C 1
ATOM 1392 O O . THR A 1 173 ? -13.085 16.601 25.036 1.00 63.59 173 THR A O 1
ATOM 1395 N N . GLU A 1 174 ? -13.591 18.001 23.366 1.00 46.06 174 GLU A N 1
ATOM 1396 C CA . GLU A 1 174 ? -14.121 19.005 24.286 1.00 46.06 174 GLU A CA 1
ATOM 1397 C C . GLU A 1 174 ? -15.507 18.525 24.708 1.00 46.06 174 GLU A C 1
ATOM 1399 O O . GLU A 1 174 ? -16.379 18.245 23.887 1.00 46.06 174 GLU A O 1
ATOM 1404 N N . SER A 1 175 ? -15.619 18.300 26.013 1.00 36.44 175 SER A N 1
ATOM 1405 C CA . SER A 1 175 ? -16.730 17.681 26.720 1.00 36.44 175 SER A CA 1
ATOM 1406 C C . SER A 1 175 ? -18.089 18.030 26.120 1.00 36.44 175 SER A C 1
ATOM 1408 O O . SER A 1 175 ? -18.588 19.138 26.312 1.00 36.44 175 SER A O 1
ATOM 1410 N N . VAL A 1 176 ? -18.740 17.047 25.499 1.00 33.16 176 VAL A N 1
ATOM 1411 C CA . VAL A 1 176 ? -20.202 17.039 25.482 1.00 33.16 176 VAL A CA 1
ATOM 1412 C C . VAL A 1 176 ? -20.624 16.984 26.955 1.00 33.16 176 VAL A C 1
ATOM 1414 O O . VAL A 1 176 ? -20.225 16.041 27.649 1.00 33.16 176 VAL A O 1
ATOM 1417 N N . PRO A 1 177 ? -21.350 17.984 27.486 1.00 31.06 177 PRO A N 1
ATOM 1418 C CA . PRO A 1 177 ? -21.805 17.947 28.862 1.00 31.06 177 PRO A CA 1
ATOM 1419 C C . PRO A 1 177 ? -22.877 16.867 28.960 1.00 31.06 177 PRO A C 1
ATOM 1421 O O . PRO A 1 177 ? -24.042 17.086 28.646 1.00 31.06 177 PRO A O 1
ATOM 1424 N N . VAL A 1 178 ? -22.473 15.678 29.394 1.00 38.34 178 VAL A N 1
ATOM 1425 C CA . VAL A 1 178 ? -23.399 14.716 29.979 1.00 38.34 178 VAL A CA 1
ATOM 1426 C C . VAL A 1 178 ? -23.246 14.852 31.488 1.00 38.34 178 VAL A C 1
ATOM 1428 O O . VAL A 1 178 ? -22.418 14.199 32.118 1.00 38.34 178 VAL A O 1
ATOM 1431 N N . THR A 1 179 ? -24.017 15.755 32.079 1.00 29.50 179 THR A N 1
ATOM 1432 C CA . THR A 1 179 ? -24.248 15.809 33.528 1.00 29.50 179 THR A CA 1
ATOM 1433 C C . THR A 1 179 ? -25.747 15.669 33.797 1.00 29.50 179 THR A C 1
ATOM 1435 O O . THR A 1 179 ? -26.528 16.112 32.955 1.00 29.50 179 THR A O 1
ATOM 1438 N N . PRO A 1 180 ? -26.188 15.146 34.968 1.00 37.94 180 PRO A N 1
ATOM 1439 C CA . PRO A 1 180 ? -25.390 14.739 36.142 1.00 37.94 180 PRO A CA 1
ATOM 1440 C C . PRO A 1 180 ? -25.835 13.435 36.865 1.00 37.94 180 PRO A C 1
ATOM 1442 O O . PRO A 1 180 ? -27.024 13.151 36.979 1.00 37.94 180 PRO A O 1
ATOM 1445 N N . LYS A 1 181 ? -24.897 12.745 37.540 1.00 29.06 181 LYS A N 1
ATOM 1446 C CA . LYS A 1 181 ? -24.853 12.665 39.024 1.00 29.06 181 LYS A CA 1
ATOM 1447 C C . LYS A 1 181 ? -23.599 11.939 39.554 1.00 29.06 181 LYS A C 1
ATOM 1449 O O . LYS A 1 181 ? -23.181 10.912 39.041 1.00 29.06 181 LYS A O 1
ATOM 1454 N N . HIS A 1 182 ? -23.040 12.566 40.591 1.00 27.06 182 HIS A N 1
ATOM 1455 C CA . HIS A 1 182 ? -21.908 12.241 41.472 1.00 27.06 182 HIS A CA 1
ATOM 1456 C C . HIS A 1 182 ? -21.682 10.740 41.769 1.00 27.06 182 HIS A C 1
ATOM 1458 O O . HIS A 1 182 ? -22.634 9.987 41.917 1.00 27.06 182 HIS A O 1
ATOM 1464 N N . THR A 1 183 ? -20.446 10.262 41.966 1.00 26.48 183 THR A N 1
ATOM 1465 C CA . THR A 1 183 ? -19.678 10.493 43.210 1.00 26.48 183 THR A CA 1
ATOM 1466 C C . THR A 1 183 ? -18.167 10.325 43.007 1.00 26.48 183 THR A C 1
ATOM 1468 O O . THR A 1 183 ? -17.706 9.531 42.195 1.00 26.48 183 THR A O 1
ATOM 1471 N N . LYS A 1 184 ? -17.425 11.161 43.739 1.00 26.86 184 LYS A N 1
ATOM 1472 C CA . LYS A 1 184 ? -15.969 11.323 43.776 1.00 26.86 184 LYS A CA 1
ATOM 1473 C C . LYS A 1 184 ? -15.281 10.104 44.394 1.00 26.86 184 LYS A C 1
ATOM 1475 O O . LYS A 1 184 ? -15.730 9.664 45.440 1.00 26.86 184 LYS A O 1
ATOM 1480 N N . GLU A 1 185 ? -14.107 9.748 43.878 1.00 27.39 185 GLU A N 1
ATOM 1481 C CA . GLU A 1 185 ? -12.949 9.388 44.705 1.00 27.39 185 GLU A CA 1
ATOM 1482 C C . GLU A 1 185 ? -11.641 9.646 43.935 1.00 27.39 185 GLU A C 1
ATOM 1484 O O . GLU A 1 185 ? -11.576 9.534 42.711 1.00 27.39 185 GLU A O 1
ATOM 1489 N N . LYS A 1 186 ? -10.636 10.133 44.668 1.00 29.33 186 LYS A N 1
ATOM 1490 C CA . LYS A 1 186 ? -9.327 10.627 44.205 1.00 29.33 186 LYS A CA 1
ATOM 1491 C C . LYS A 1 186 ? -8.229 9.614 44.630 1.00 29.33 186 LYS A C 1
ATOM 1493 O O . LYS A 1 186 ? -8.546 8.655 45.322 1.00 29.33 186 LYS A O 1
ATOM 1498 N N . PRO A 1 187 ? -6.959 9.771 44.211 1.00 31.94 187 PRO A N 1
ATOM 1499 C CA . PRO A 1 187 ? -6.160 8.713 43.598 1.00 31.94 187 PRO A CA 1
ATOM 1500 C C . PRO A 1 187 ? -5.017 8.219 44.496 1.00 31.94 187 PRO A C 1
ATOM 1502 O O . PRO A 1 187 ? -4.566 8.942 45.386 1.00 31.94 187 PRO A O 1
ATOM 1505 N N . THR A 1 188 ? -4.443 7.045 44.215 1.00 25.03 188 THR A N 1
ATOM 1506 C CA . THR A 1 188 ? -3.106 6.720 44.743 1.00 25.03 188 THR A CA 1
ATOM 1507 C C . THR A 1 188 ? -2.333 5.721 43.878 1.00 25.03 188 THR A C 1
ATOM 1509 O O . THR A 1 188 ? -2.896 4.772 43.345 1.00 25.03 188 THR A O 1
ATOM 1512 N N . ALA A 1 189 ? -1.018 5.959 43.856 1.00 31.11 189 ALA A N 1
ATOM 1513 C CA . ALA A 1 189 ? 0.092 5.044 43.590 1.00 31.11 189 ALA A CA 1
ATOM 1514 C C . ALA A 1 189 ? 0.543 4.832 42.133 1.00 31.11 189 ALA A C 1
ATOM 1516 O O . ALA A 1 189 ? 0.283 3.830 41.475 1.00 31.11 189 ALA A O 1
ATOM 1517 N N . THR A 1 190 ? 1.365 5.791 41.711 1.00 24.11 190 THR A N 1
ATOM 1518 C CA . THR A 1 190 ? 2.589 5.623 40.921 1.00 24.11 190 THR A CA 1
ATOM 1519 C C . THR A 1 190 ? 3.367 4.354 41.297 1.00 24.11 190 THR A C 1
ATOM 1521 O O . THR A 1 190 ? 3.798 4.210 42.439 1.00 24.11 190 THR A O 1
ATOM 1524 N N . VAL A 1 191 ? 3.645 3.493 40.314 1.00 31.61 191 VAL A N 1
ATOM 1525 C CA . VAL A 1 191 ? 4.751 2.529 40.382 1.00 31.61 191 VAL A CA 1
ATOM 1526 C C . VAL A 1 191 ? 5.704 2.815 39.231 1.00 31.61 191 VAL A C 1
ATOM 1528 O O . VAL A 1 191 ? 5.403 2.620 38.057 1.00 31.61 191 VAL A O 1
ATOM 1531 N N . THR A 1 192 ? 6.861 3.331 39.617 1.00 25.36 192 THR A N 1
ATOM 1532 C CA . THR A 1 192 ? 8.086 3.456 38.836 1.00 25.36 192 THR A CA 1
ATOM 1533 C C . THR A 1 192 ? 8.655 2.080 38.503 1.00 25.36 192 THR A C 1
ATOM 1535 O O . THR A 1 192 ? 8.932 1.305 39.416 1.00 25.36 192 THR A O 1
ATOM 1538 N N . LEU A 1 193 ? 8.943 1.823 37.228 1.00 30.73 193 LEU A N 1
ATOM 1539 C CA . LEU A 1 193 ? 9.944 0.835 36.826 1.00 30.73 193 LEU A CA 1
ATOM 1540 C C . LEU A 1 193 ? 10.973 1.531 35.932 1.00 30.73 193 LEU A C 1
ATOM 1542 O O . LEU A 1 193 ? 10.647 2.064 34.873 1.00 30.73 193 LEU A O 1
ATOM 1546 N N . LYS A 1 194 ? 12.208 1.582 36.438 1.00 32.09 194 LYS A N 1
ATOM 1547 C CA . LYS A 1 194 ? 13.412 2.012 35.722 1.00 32.09 194 LYS A CA 1
ATOM 1548 C C . LYS A 1 194 ? 13.989 0.845 34.891 1.00 32.09 194 LYS A C 1
ATOM 1550 O O . LYS A 1 194 ? 13.620 -0.302 35.136 1.00 32.09 194 LYS A O 1
ATOM 1555 N N . PRO A 1 195 ? 14.851 1.148 33.904 1.00 29.62 195 PRO A N 1
ATOM 1556 C CA . PRO A 1 195 ? 15.042 0.369 32.680 1.00 29.62 195 PRO A CA 1
ATOM 1557 C C . PRO A 1 195 ? 16.101 -0.728 32.818 1.00 29.62 195 PRO A C 1
ATOM 1559 O O . PRO A 1 195 ? 17.121 -0.509 33.465 1.00 29.62 195 PRO A O 1
ATOM 1562 N N . ALA A 1 196 ? 15.886 -1.860 32.145 1.00 29.78 196 ALA A N 1
ATOM 1563 C CA . ALA A 1 196 ? 16.902 -2.885 31.936 1.00 29.78 196 ALA A CA 1
ATOM 1564 C C . ALA A 1 196 ? 17.439 -2.816 30.494 1.00 29.78 196 ALA A C 1
ATOM 1566 O O . ALA A 1 196 ? 16.696 -3.003 29.533 1.00 29.78 196 ALA A O 1
ATOM 1567 N N . GLU A 1 197 ? 18.720 -2.457 30.433 1.00 32.31 197 GLU A N 1
ATOM 1568 C CA . GLU A 1 197 ? 19.790 -2.773 29.475 1.00 32.31 197 GLU A CA 1
ATOM 1569 C C . GLU A 1 197 ? 19.458 -3.467 28.140 1.00 32.31 197 GLU A C 1
ATOM 1571 O O . GLU A 1 197 ? 19.043 -4.621 28.066 1.00 32.31 197 GLU A O 1
ATOM 1576 N N . GLU A 1 198 ? 19.745 -2.714 27.074 1.00 27.33 198 GLU A N 1
ATOM 1577 C CA . GLU A 1 198 ? 20.809 -2.982 26.092 1.00 27.33 198 GLU A CA 1
ATOM 1578 C C . GLU A 1 198 ? 21.074 -4.451 25.716 1.00 27.33 198 GLU A C 1
ATOM 1580 O O . GLU A 1 198 ? 21.849 -5.168 26.344 1.00 27.33 198 GLU A O 1
ATOM 1585 N N . VAL A 1 199 ? 20.495 -4.861 24.583 1.00 29.81 199 VAL A N 1
ATOM 1586 C CA . VAL A 1 199 ? 20.949 -6.025 23.817 1.00 29.81 199 VAL A CA 1
ATOM 1587 C C . VAL A 1 199 ? 21.544 -5.518 22.506 1.00 29.81 199 VAL A C 1
ATOM 1589 O O . VAL A 1 199 ? 20.856 -4.921 21.677 1.00 29.81 199 VAL A O 1
ATOM 1592 N N . ALA A 1 200 ? 22.846 -5.748 22.354 1.00 33.66 200 ALA A N 1
ATOM 1593 C CA . ALA A 1 200 ? 23.631 -5.507 21.150 1.00 33.66 200 ALA A CA 1
ATOM 1594 C C . ALA A 1 200 ? 23.069 -6.282 19.927 1.00 33.66 200 ALA A C 1
ATOM 1596 O O . ALA A 1 200 ? 22.300 -7.235 20.079 1.00 33.66 200 ALA A O 1
ATOM 1597 N N . PRO A 1 201 ? 23.412 -5.864 18.696 1.00 28.89 201 PRO A N 1
ATOM 1598 C CA . PRO A 1 201 ? 22.526 -5.950 17.545 1.00 28.89 201 PRO A CA 1
ATOM 1599 C C . PRO A 1 201 ? 22.441 -7.364 16.973 1.00 28.89 201 PRO A C 1
ATOM 1601 O O . PRO A 1 201 ? 23.432 -7.947 16.532 1.00 28.89 201 PRO A O 1
ATOM 1604 N N . VAL A 1 202 ? 21.218 -7.885 16.905 1.00 31.34 202 VAL A N 1
ATOM 1605 C CA . VAL A 1 202 ? 20.909 -9.076 16.118 1.00 31.34 202 VAL A CA 1
ATOM 1606 C C . VAL A 1 202 ? 20.972 -8.700 14.638 1.00 31.34 202 VAL A C 1
ATOM 1608 O O . VAL A 1 202 ? 20.350 -7.739 14.184 1.00 31.34 202 VAL A O 1
ATOM 1611 N N . SER A 1 203 ? 21.771 -9.469 13.904 1.00 29.50 203 SER A N 1
ATOM 1612 C CA . SER A 1 203 ? 21.936 -9.473 12.453 1.00 29.50 203 SER A CA 1
ATOM 1613 C C . SER A 1 203 ? 20.651 -9.147 11.686 1.00 29.50 203 SER A C 1
ATOM 1615 O O . SER A 1 203 ? 19.641 -9.837 11.843 1.00 29.50 203 SER A O 1
ATOM 1617 N N . LYS A 1 204 ? 20.724 -8.142 10.804 1.00 29.53 204 LYS A N 1
ATOM 1618 C CA . LYS A 1 204 ? 19.678 -7.799 9.834 1.00 29.53 204 LYS A CA 1
ATOM 1619 C C . LYS A 1 204 ? 19.330 -9.025 8.989 1.00 29.53 204 LYS A C 1
ATOM 1621 O O . LYS A 1 204 ? 20.028 -9.346 8.033 1.00 29.53 204 LYS A O 1
ATOM 1626 N N . SER A 1 205 ? 18.223 -9.682 9.308 1.00 29.17 205 SER A N 1
ATOM 1627 C CA . SER A 1 205 ? 17.508 -10.481 8.325 1.00 29.17 205 SER A CA 1
ATOM 1628 C C . SER A 1 205 ? 16.774 -9.507 7.402 1.00 29.17 205 SER A C 1
ATOM 1630 O O . SER A 1 205 ? 15.863 -8.806 7.843 1.00 29.17 205 SER A O 1
ATOM 1632 N N . THR A 1 206 ? 17.191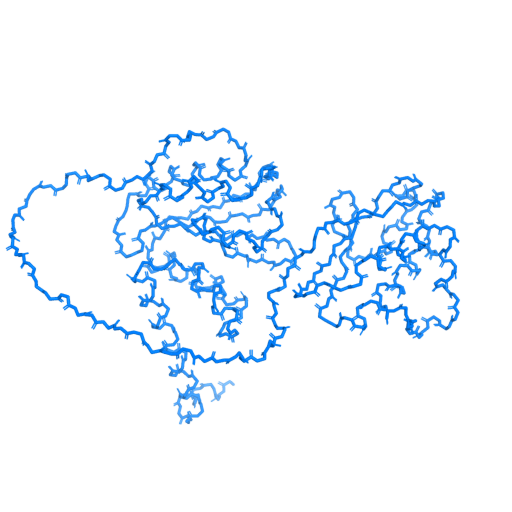 -9.429 6.142 1.00 36.09 206 THR A N 1
ATOM 1633 C CA . THR A 1 206 ? 16.642 -8.561 5.086 1.00 36.09 206 THR A CA 1
ATOM 1634 C C . THR A 1 206 ? 15.286 -9.063 4.584 1.00 36.09 206 THR A C 1
ATOM 1636 O O . THR A 1 206 ? 15.102 -9.320 3.406 1.00 36.09 206 THR A O 1
ATOM 1639 N N . GLY A 1 207 ? 14.316 -9.215 5.484 1.00 39.28 207 GLY A N 1
ATOM 1640 C CA . GLY A 1 207 ? 12.907 -9.380 5.129 1.00 39.28 207 GLY A CA 1
ATOM 1641 C C . GLY A 1 207 ? 12.182 -8.044 5.221 1.00 39.28 207 GLY A C 1
ATOM 1642 O O . GLY A 1 207 ? 11.233 -7.928 5.989 1.00 39.28 207 GLY A O 1
ATOM 1643 N N . GLY A 1 208 ? 12.681 -7.014 4.535 1.00 48.78 208 GLY A N 1
ATOM 1644 C CA . GLY A 1 208 ? 12.030 -5.705 4.518 1.00 48.78 208 GLY A CA 1
ATOM 1645 C C . GLY A 1 208 ? 10.665 -5.788 3.833 1.00 48.78 208 GLY A C 1
ATOM 1646 O O . GLY A 1 208 ? 10.484 -6.564 2.893 1.00 48.78 208 GLY A O 1
ATOM 1647 N N . LYS A 1 209 ? 9.691 -4.986 4.287 1.00 62.78 209 LYS A N 1
ATOM 1648 C CA . LYS A 1 209 ? 8.424 -4.788 3.563 1.00 62.78 209 LYS A CA 1
ATOM 1649 C C . LYS A 1 209 ? 8.726 -4.546 2.083 1.00 62.78 209 LYS A C 1
ATOM 1651 O O . LYS A 1 209 ? 9.589 -3.724 1.779 1.00 62.78 209 LYS A O 1
ATOM 1656 N N . LYS A 1 210 ? 8.010 -5.220 1.175 1.00 75.75 210 LYS A N 1
ATOM 1657 C CA . LYS A 1 210 ? 8.081 -4.889 -0.253 1.00 75.75 210 LYS A CA 1
ATOM 1658 C C . LYS A 1 210 ? 7.635 -3.440 -0.419 1.00 75.75 210 LYS A C 1
ATOM 1660 O O . LYS A 1 210 ? 6.486 -3.112 -0.141 1.00 75.75 210 LYS A O 1
ATOM 1665 N N . LYS A 1 211 ? 8.560 -2.585 -0.830 1.00 85.31 211 LYS A N 1
ATOM 1666 C CA . LYS A 1 211 ? 8.328 -1.186 -1.171 1.00 85.31 211 LYS A CA 1
ATOM 1667 C C . LYS A 1 211 ? 8.407 -1.038 -2.683 1.00 85.31 211 LYS A C 1
ATOM 1669 O O . LYS A 1 211 ? 8.934 -1.912 -3.376 1.00 85.31 211 LYS A O 1
ATOM 1674 N N . MET A 1 212 ? 7.895 0.079 -3.181 1.00 86.75 212 MET A N 1
ATOM 1675 C CA . MET A 1 212 ? 8.121 0.505 -4.555 1.00 86.75 212 MET A CA 1
ATOM 1676 C C . MET A 1 212 ? 9.160 1.618 -4.610 1.00 86.75 212 MET A C 1
ATOM 1678 O O . MET A 1 212 ? 9.175 2.512 -3.765 1.00 86.75 212 MET A O 1
ATOM 1682 N N . SER A 1 213 ? 10.050 1.555 -5.598 1.00 87.81 213 SER A N 1
ATOM 1683 C CA . SER A 1 213 ? 10.941 2.670 -5.909 1.00 87.81 213 SER A CA 1
ATOM 1684 C C . SER A 1 213 ? 10.158 3.805 -6.580 1.00 87.81 213 SER A C 1
ATOM 1686 O O . SER A 1 213 ? 9.090 3.566 -7.146 1.00 87.81 213 SER A O 1
ATOM 1688 N N . PRO A 1 214 ? 10.715 5.025 -6.656 1.00 85.88 214 PRO A N 1
ATOM 1689 C CA . PRO A 1 214 ? 10.235 6.019 -7.608 1.00 85.88 214 PRO A CA 1
ATOM 1690 C C . PRO A 1 214 ? 10.179 5.448 -9.032 1.00 85.88 214 PRO A C 1
ATOM 1692 O O . PRO A 1 214 ? 10.930 4.522 -9.369 1.00 85.88 214 PRO A O 1
ATOM 1695 N N . GLN A 1 215 ? 9.320 6.018 -9.877 1.00 89.62 215 GLN A N 1
ATOM 1696 C CA . GLN A 1 215 ? 9.324 5.691 -11.298 1.00 89.62 215 GLN A CA 1
ATOM 1697 C C . GLN A 1 215 ? 10.518 6.351 -11.993 1.00 89.62 215 GLN A C 1
ATOM 1699 O O . GLN A 1 215 ? 10.739 7.558 -11.883 1.00 89.62 215 GLN A O 1
ATOM 1704 N N . TYR A 1 216 ? 11.274 5.563 -12.749 1.00 92.50 216 TYR A N 1
ATOM 1705 C CA . TYR A 1 216 ? 12.393 6.037 -13.553 1.00 92.50 216 TYR A CA 1
ATOM 1706 C C . TYR A 1 216 ? 12.009 6.014 -15.029 1.00 92.5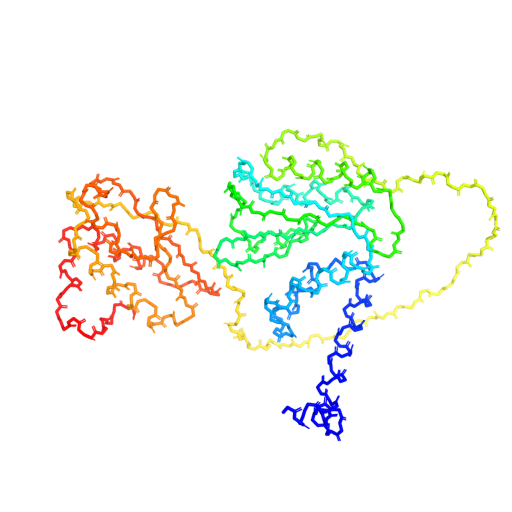0 216 TYR A C 1
ATOM 1708 O O . TYR A 1 216 ? 11.775 4.948 -15.593 1.00 92.50 216 TYR A O 1
ATOM 1716 N N . GLY A 1 217 ? 11.966 7.186 -15.661 1.00 93.69 217 GLY A N 1
ATOM 1717 C CA . GLY A 1 217 ? 11.756 7.293 -17.103 1.00 93.69 217 GLY A CA 1
ATOM 1718 C C . GLY A 1 217 ? 12.987 6.842 -17.893 1.00 93.69 217 GLY A C 1
ATOM 1719 O O . GLY A 1 217 ? 14.119 7.206 -17.557 1.00 93.69 217 GLY A O 1
ATOM 1720 N N . VAL A 1 218 ? 12.752 6.068 -18.948 1.00 95.81 218 VAL A N 1
ATOM 1721 C CA . VAL A 1 218 ? 13.728 5.672 -19.963 1.00 95.81 218 VAL A CA 1
ATOM 1722 C C . VAL A 1 218 ? 13.228 6.167 -21.315 1.00 95.81 218 VAL A C 1
ATOM 1724 O O . VAL A 1 218 ? 12.213 5.692 -21.825 1.00 95.81 218 VAL A O 1
ATOM 1727 N N . THR A 1 219 ? 13.934 7.141 -21.881 1.00 94.38 219 THR A N 1
ATOM 1728 C CA . THR A 1 219 ? 13.598 7.730 -23.180 1.00 94.38 219 THR A CA 1
ATOM 1729 C C . THR A 1 219 ? 14.020 6.801 -24.311 1.00 94.38 219 THR A C 1
ATOM 1731 O O . THR A 1 219 ? 15.173 6.368 -24.368 1.00 94.38 219 THR A O 1
ATOM 1734 N N . VAL A 1 220 ? 13.098 6.516 -25.227 1.00 94.19 220 VAL A N 1
ATOM 1735 C CA . VAL A 1 220 ? 13.386 5.769 -26.455 1.00 94.19 220 VAL A CA 1
ATOM 1736 C C . VAL A 1 220 ? 14.128 6.678 -27.426 1.00 94.19 220 VAL A C 1
ATOM 1738 O O . VAL A 1 220 ? 13.626 7.735 -27.801 1.00 94.19 220 VAL A O 1
ATOM 1741 N N . THR A 1 221 ? 15.334 6.279 -27.829 1.00 92.00 221 THR A N 1
ATOM 1742 C CA . THR A 1 221 ? 16.171 7.068 -28.750 1.00 92.00 221 THR A CA 1
ATOM 1743 C C . THR A 1 221 ? 16.226 6.486 -30.157 1.00 92.00 221 THR A C 1
ATOM 1745 O O . THR A 1 221 ? 16.584 7.204 -31.088 1.00 92.00 221 THR A O 1
ATOM 1748 N N . ASN A 1 222 ? 15.796 5.236 -30.347 1.00 86.81 222 ASN A N 1
ATOM 1749 C CA . ASN A 1 222 ? 15.495 4.700 -31.676 1.00 86.81 222 ASN A CA 1
ATOM 1750 C C . ASN A 1 222 ? 14.291 5.401 -32.313 1.00 86.81 222 ASN A C 1
ATOM 1752 O O . ASN A 1 222 ? 13.480 6.006 -31.616 1.00 86.81 222 ASN A O 1
ATOM 1756 N N . GLU A 1 223 ? 14.145 5.266 -33.634 1.00 85.31 223 GLU A N 1
ATOM 1757 C CA . GLU A 1 223 ? 12.956 5.741 -34.358 1.00 85.31 223 GLU A CA 1
ATOM 1758 C C . GLU A 1 223 ? 11.665 5.127 -33.789 1.00 85.31 223 GLU A C 1
ATOM 1760 O O . GLU A 1 223 ? 10.669 5.822 -33.577 1.00 85.31 223 GLU A O 1
ATOM 1765 N N . LEU A 1 224 ? 11.711 3.826 -33.484 1.00 86.94 224 LEU A N 1
ATOM 1766 C CA . LEU A 1 224 ? 10.626 3.047 -32.896 1.00 86.94 224 LEU A CA 1
ATOM 1767 C C . LEU A 1 224 ? 11.177 2.085 -31.842 1.00 86.94 224 LEU A C 1
ATOM 1769 O O . LEU A 1 224 ? 12.272 1.541 -32.002 1.00 86.94 224 LEU A O 1
ATOM 1773 N N . PHE A 1 225 ? 10.385 1.813 -30.804 1.00 91.00 225 PHE A N 1
ATOM 1774 C CA . PHE A 1 225 ? 10.664 0.717 -29.876 1.00 91.00 225 PHE A CA 1
ATOM 1775 C C . PHE A 1 225 ? 10.212 -0.607 -30.508 1.00 91.00 225 PHE A C 1
ATOM 1777 O O . PHE A 1 225 ? 9.066 -1.039 -30.371 1.00 91.00 225 PHE A O 1
ATOM 1784 N N . HIS A 1 226 ? 11.099 -1.220 -31.287 1.00 89.69 226 HIS A N 1
ATOM 1785 C CA . HIS A 1 226 ? 10.787 -2.410 -32.074 1.00 89.69 226 HIS A CA 1
ATOM 1786 C C . HIS A 1 226 ? 11.078 -3.708 -31.298 1.00 89.69 226 HIS A C 1
ATOM 1788 O O . HIS A 1 226 ? 11.616 -3.692 -30.190 1.00 89.69 226 HIS A O 1
ATOM 1794 N N . ASN A 1 227 ? 10.796 -4.865 -31.905 1.00 91.44 227 ASN A N 1
ATOM 1795 C CA . ASN A 1 227 ? 10.968 -6.178 -31.274 1.00 91.44 227 ASN A CA 1
ATOM 1796 C C . ASN A 1 227 ? 12.382 -6.407 -30.698 1.00 91.44 227 ASN A C 1
ATOM 1798 O O . ASN A 1 227 ? 12.528 -6.911 -29.592 1.00 91.44 227 ASN A O 1
ATOM 1802 N N . GLY A 1 228 ? 13.432 -5.960 -31.398 1.00 93.06 228 GLY A N 1
ATOM 1803 C CA . GLY A 1 228 ? 14.805 -6.015 -30.875 1.00 93.06 228 GLY A CA 1
ATOM 1804 C C . GLY A 1 228 ? 15.006 -5.295 -29.529 1.00 93.06 228 GLY A C 1
ATOM 1805 O O . GLY A 1 228 ? 15.662 -5.839 -28.643 1.00 93.06 228 GLY A O 1
ATOM 1806 N N . ASN A 1 229 ? 14.399 -4.117 -29.332 1.00 94.69 229 ASN A N 1
ATOM 1807 C CA . ASN A 1 229 ? 14.455 -3.406 -28.052 1.00 94.69 229 ASN A CA 1
ATOM 1808 C C . ASN A 1 229 ? 13.703 -4.174 -26.954 1.00 94.69 229 ASN A C 1
ATOM 1810 O O . ASN A 1 229 ? 14.194 -4.276 -25.830 1.00 94.69 229 ASN A O 1
ATOM 1814 N N . VAL A 1 230 ? 12.545 -4.755 -27.293 1.00 94.19 230 VAL A N 1
ATOM 1815 C CA . VAL A 1 230 ? 11.754 -5.593 -26.378 1.00 94.19 230 VAL A CA 1
ATOM 1816 C C . VAL A 1 230 ? 12.567 -6.793 -25.892 1.00 94.19 230 VAL A C 1
ATOM 1818 O O . VAL A 1 230 ? 12.646 -7.031 -24.688 1.00 94.19 230 VAL A O 1
ATOM 1821 N N . GLU A 1 231 ? 13.214 -7.523 -26.801 1.00 93.94 231 GLU A N 1
ATOM 1822 C CA . GLU A 1 231 ? 14.041 -8.682 -26.447 1.00 93.94 231 GLU A CA 1
ATOM 1823 C C . GLU A 1 231 ? 15.270 -8.290 -25.616 1.00 93.94 231 GLU A C 1
ATOM 1825 O O . GLU A 1 231 ? 15.601 -8.966 -24.637 1.00 93.94 231 GLU A O 1
ATOM 1830 N N . ALA A 1 232 ? 15.906 -7.158 -25.935 1.00 95.50 232 ALA A N 1
ATOM 1831 C CA . ALA A 1 232 ? 17.008 -6.627 -25.138 1.00 95.50 232 ALA A CA 1
ATOM 1832 C C . ALA A 1 232 ? 16.548 -6.310 -23.706 1.00 95.50 232 ALA A C 1
ATOM 1834 O O . ALA A 1 232 ? 17.186 -6.728 -22.739 1.00 95.50 232 ALA A O 1
ATOM 1835 N N . TRP A 1 233 ? 15.406 -5.632 -23.556 1.00 96.31 233 TRP A N 1
ATOM 1836 C CA . TRP A 1 233 ? 14.821 -5.323 -22.251 1.00 96.31 233 TRP A CA 1
ATOM 1837 C C . TRP A 1 233 ? 14.456 -6.580 -21.463 1.00 96.31 233 TRP A C 1
ATOM 1839 O O . TRP A 1 233 ? 14.789 -6.655 -20.282 1.00 96.31 233 TRP A O 1
ATOM 1849 N N . LYS A 1 234 ? 13.850 -7.592 -22.100 1.00 95.12 234 LYS A N 1
ATOM 1850 C CA . LYS A 1 234 ? 13.570 -8.885 -21.455 1.00 95.12 234 LYS A CA 1
ATOM 1851 C C . LYS A 1 234 ? 14.839 -9.506 -20.879 1.00 95.12 234 LYS A C 1
ATOM 1853 O O . LYS A 1 234 ? 14.830 -9.925 -19.726 1.00 95.12 234 LYS A O 1
ATOM 1858 N N . ARG A 1 235 ? 15.937 -9.533 -21.642 1.00 94.81 235 ARG A N 1
ATOM 1859 C CA . ARG A 1 235 ? 17.221 -10.086 -21.175 1.00 94.81 235 ARG A CA 1
ATOM 1860 C C . ARG A 1 235 ? 17.833 -9.273 -20.034 1.00 94.81 235 ARG A C 1
ATOM 1862 O O . ARG A 1 235 ? 18.303 -9.860 -19.063 1.00 94.81 235 ARG A O 1
ATOM 1869 N N . ILE A 1 236 ? 17.788 -7.941 -20.116 1.00 96.31 236 ILE A N 1
ATOM 1870 C CA . ILE A 1 236 ? 18.280 -7.051 -19.052 1.00 96.31 236 ILE A CA 1
ATOM 1871 C C . ILE A 1 236 ? 17.495 -7.267 -17.754 1.00 96.31 236 ILE A C 1
ATOM 1873 O O . ILE A 1 236 ? 18.099 -7.461 -16.700 1.00 96.31 236 ILE A O 1
ATOM 1877 N N . ILE A 1 237 ? 16.161 -7.260 -17.832 1.00 95.94 237 ILE A N 1
ATOM 1878 C CA . ILE A 1 237 ? 15.272 -7.447 -16.677 1.00 95.94 237 ILE A CA 1
ATOM 1879 C C . ILE A 1 237 ? 15.467 -8.837 -16.077 1.00 95.94 237 ILE A C 1
ATOM 1881 O O . ILE A 1 237 ? 15.640 -8.960 -14.869 1.00 95.94 237 ILE A O 1
ATOM 1885 N N . ARG A 1 238 ? 15.522 -9.877 -16.914 1.00 94.19 238 ARG A N 1
ATOM 1886 C CA . ARG A 1 238 ? 15.760 -11.253 -16.469 1.00 94.19 238 ARG A CA 1
ATOM 1887 C C . ARG A 1 238 ? 17.085 -11.397 -15.727 1.00 94.19 238 ARG A C 1
ATOM 1889 O O . ARG A 1 238 ? 17.109 -11.994 -14.660 1.00 94.19 238 ARG A O 1
ATOM 1896 N N . SER A 1 239 ? 18.159 -10.802 -16.249 1.00 94.94 239 SER A N 1
ATOM 1897 C CA . SER A 1 239 ? 19.467 -10.780 -15.585 1.00 94.94 239 SER A CA 1
ATOM 1898 C C . SER A 1 239 ? 19.410 -10.095 -14.214 1.00 94.94 239 SER A C 1
ATOM 1900 O O . SER A 1 239 ? 19.958 -10.602 -13.236 1.00 94.94 239 SER A O 1
ATOM 1902 N N . TYR A 1 240 ? 18.701 -8.965 -14.123 1.00 95.81 240 TYR A N 1
ATOM 1903 C CA . TYR A 1 240 ? 18.523 -8.233 -12.871 1.00 95.81 240 TYR A CA 1
ATOM 1904 C C . TYR A 1 240 ? 17.742 -9.050 -11.832 1.00 95.81 240 TYR A C 1
ATOM 1906 O O . TYR A 1 240 ? 18.203 -9.206 -10.704 1.00 95.81 240 TYR A O 1
ATOM 1914 N N . GLU A 1 241 ? 16.594 -9.614 -12.213 1.00 94.50 241 GLU A N 1
ATOM 1915 C CA . GLU A 1 241 ? 15.754 -10.425 -11.318 1.00 94.50 241 GLU A CA 1
ATOM 1916 C C . GLU A 1 241 ? 16.398 -11.771 -10.948 1.00 94.50 241 GLU A C 1
ATOM 1918 O O . GLU A 1 241 ? 16.109 -12.313 -9.883 1.00 94.50 241 GLU A O 1
ATOM 1923 N N . ALA A 1 242 ? 17.292 -12.308 -11.786 1.00 92.88 242 ALA A N 1
ATOM 1924 C CA . ALA A 1 242 ? 18.062 -13.510 -11.468 1.00 92.88 242 ALA A CA 1
ATOM 1925 C C . ALA A 1 242 ? 19.089 -13.256 -10.352 1.00 92.88 242 ALA A C 1
ATOM 1927 O O . ALA A 1 242 ? 19.238 -14.087 -9.457 1.00 92.88 242 ALA A O 1
ATOM 1928 N N . LYS A 1 243 ? 19.771 -12.101 -10.370 1.00 94.44 243 LYS A N 1
ATOM 1929 C CA . LYS A 1 243 ? 20.684 -11.701 -9.285 1.00 94.44 243 LYS A CA 1
ATOM 1930 C C . LYS A 1 243 ? 19.923 -11.278 -8.029 1.00 94.44 243 LYS A C 1
ATOM 1932 O O . LYS A 1 243 ? 20.317 -11.627 -6.919 1.00 94.44 243 LYS A O 1
ATOM 1937 N N . TYR A 1 244 ? 18.849 -10.512 -8.202 1.00 93.31 244 TYR A N 1
ATOM 1938 C CA . TYR A 1 244 ? 18.039 -9.965 -7.120 1.00 93.31 244 TYR A CA 1
ATOM 1939 C C . TYR A 1 244 ? 16.691 -10.684 -7.050 1.00 93.31 244 TYR A C 1
ATOM 1941 O O . TYR A 1 244 ? 15.666 -10.151 -7.468 1.00 93.31 244 TYR A O 1
ATOM 1949 N N . THR A 1 245 ? 16.698 -11.899 -6.501 1.00 88.62 245 THR A N 1
ATOM 1950 C CA . THR A 1 245 ? 15.558 -12.837 -6.530 1.00 88.62 245 THR A CA 1
ATOM 1951 C C . THR A 1 245 ? 14.283 -12.322 -5.854 1.00 88.62 245 THR A C 1
ATOM 1953 O O . THR A 1 245 ? 13.183 -12.743 -6.212 1.00 88.62 245 THR A O 1
ATOM 1956 N N . GLU A 1 246 ? 14.404 -11.395 -4.900 1.00 87.56 246 GLU A N 1
ATOM 1957 C CA . GLU A 1 246 ? 13.266 -10.753 -4.225 1.00 87.56 246 GLU A CA 1
ATOM 1958 C C . GLU A 1 246 ? 12.772 -9.469 -4.916 1.00 87.56 246 GLU A C 1
ATOM 1960 O O . GLU A 1 246 ? 11.793 -8.870 -4.461 1.00 87.56 246 GLU A O 1
ATOM 1965 N N . MET A 1 247 ? 13.429 -9.035 -5.998 1.00 91.06 247 MET A N 1
ATOM 1966 C CA . MET A 1 247 ? 13.066 -7.839 -6.757 1.00 91.06 247 MET A CA 1
ATOM 1967 C C . MET A 1 247 ? 12.241 -8.187 -7.989 1.00 91.06 247 MET A C 1
ATOM 1969 O O . MET A 1 247 ? 12.489 -9.183 -8.668 1.00 91.06 247 MET A O 1
ATOM 1973 N N . LYS A 1 248 ? 11.295 -7.307 -8.318 1.00 94.25 248 LYS A N 1
ATOM 1974 C CA . LYS A 1 248 ? 10.579 -7.308 -9.594 1.00 94.25 248 LYS A CA 1
ATOM 1975 C C . LYS A 1 248 ? 10.684 -5.962 -10.288 1.00 94.25 248 LYS A C 1
ATOM 1977 O O . LYS A 1 248 ? 10.509 -4.925 -9.648 1.00 94.25 248 LYS A O 1
ATOM 1982 N N . VAL A 1 249 ? 10.947 -5.981 -11.592 1.00 95.69 249 VAL A N 1
ATOM 1983 C CA . VAL A 1 249 ? 10.929 -4.782 -12.434 1.00 95.69 249 VAL A CA 1
ATOM 1984 C C . VAL A 1 249 ? 9.538 -4.638 -13.038 1.00 95.69 249 VAL A C 1
ATOM 1986 O O . VAL A 1 249 ? 9.095 -5.453 -13.842 1.00 95.69 249 VAL A O 1
ATOM 1989 N N . LEU A 1 250 ? 8.841 -3.581 -12.646 1.00 94.81 250 LEU A N 1
ATOM 1990 C CA . LEU A 1 250 ? 7.538 -3.210 -13.177 1.00 94.81 250 LEU A CA 1
ATOM 1991 C C . LEU A 1 250 ? 7.726 -2.186 -14.295 1.00 94.81 250 LEU A C 1
ATOM 1993 O O . LEU A 1 250 ? 8.515 -1.253 -14.149 1.00 94.81 250 LEU A O 1
ATOM 1997 N N . ILE A 1 251 ? 6.987 -2.344 -15.391 1.00 94.94 251 ILE A N 1
ATOM 1998 C CA . ILE A 1 251 ? 7.048 -1.462 -16.560 1.00 94.94 251 ILE A CA 1
ATOM 1999 C C . ILE A 1 251 ? 5.738 -0.684 -16.648 1.00 94.94 251 ILE A C 1
ATOM 2001 O O . ILE A 1 251 ? 4.669 -1.264 -16.477 1.00 94.94 251 ILE A O 1
ATOM 2005 N N . PHE A 1 252 ? 5.822 0.611 -16.932 1.00 91.38 252 PHE A N 1
ATOM 2006 C CA . PHE A 1 252 ? 4.685 1.504 -17.101 1.00 91.38 252 PHE A CA 1
ATOM 2007 C C . PHE A 1 252 ? 4.807 2.299 -18.402 1.00 91.38 252 PHE A C 1
ATOM 2009 O O . PHE A 1 252 ? 5.894 2.738 -18.786 1.00 91.38 252 PHE A O 1
ATOM 2016 N N . TYR A 1 253 ? 3.680 2.510 -19.070 1.00 91.12 253 TYR A N 1
ATOM 2017 C CA . TYR A 1 253 ? 3.579 3.324 -20.277 1.00 91.12 253 TYR A CA 1
ATOM 2018 C C . TYR A 1 253 ? 2.267 4.107 -20.233 1.00 91.12 253 TYR A C 1
ATOM 2020 O O . TYR A 1 253 ? 1.224 3.515 -19.979 1.00 91.12 253 TYR A O 1
ATOM 2028 N N . GLU A 1 254 ? 2.328 5.430 -20.420 1.00 85.00 254 GLU A N 1
ATOM 2029 C CA . GLU A 1 254 ? 1.161 6.332 -20.309 1.00 85.00 254 GLU A CA 1
ATOM 2030 C C . GLU A 1 254 ? 0.382 6.190 -18.982 1.00 85.00 254 GLU A C 1
ATOM 2032 O O . GLU A 1 254 ? -0.825 6.379 -18.920 1.00 85.00 254 GLU A O 1
ATOM 2037 N N . GLY A 1 255 ? 1.088 5.866 -17.892 1.00 76.94 255 GLY A N 1
ATOM 2038 C CA . GLY A 1 255 ? 0.501 5.690 -16.557 1.00 76.94 255 GLY A CA 1
ATOM 2039 C C . GLY A 1 255 ? -0.055 4.290 -16.280 1.00 76.94 255 GLY A C 1
ATOM 2040 O O . GLY A 1 255 ? -0.298 3.959 -15.121 1.00 76.94 255 GLY A O 1
ATOM 2041 N N . GLU A 1 256 ? -0.171 3.433 -17.294 1.00 82.25 256 GLU A N 1
ATOM 2042 C CA . GLU A 1 256 ? -0.651 2.058 -17.143 1.00 82.25 256 GLU A CA 1
ATOM 2043 C C . GLU A 1 256 ? 0.495 1.071 -16.924 1.00 82.25 256 GLU A C 1
ATOM 2045 O O . GLU A 1 256 ? 1.556 1.178 -17.547 1.00 82.25 256 GLU A O 1
ATOM 2050 N N . GLN A 1 257 ? 0.278 0.067 -16.066 1.00 87.38 257 GLN A N 1
ATOM 2051 C CA . GLN A 1 257 ? 1.232 -1.026 -15.900 1.00 87.38 257 GLN A CA 1
ATOM 2052 C C . GLN A 1 257 ? 1.182 -1.974 -17.103 1.00 87.38 257 GLN A C 1
ATOM 2054 O O . GLN A 1 257 ? 0.143 -2.522 -17.464 1.00 87.38 257 GLN A O 1
ATOM 2059 N N . ILE A 1 258 ? 2.352 -2.242 -17.668 1.00 91.19 258 ILE A N 1
ATOM 2060 C CA . ILE A 1 258 ? 2.550 -3.181 -18.762 1.00 91.19 258 ILE A CA 1
ATOM 2061 C C . ILE A 1 258 ? 2.954 -4.541 -18.188 1.00 91.19 258 ILE A C 1
ATOM 2063 O O . ILE A 1 258 ? 4.090 -4.737 -17.759 1.00 91.19 258 ILE A O 1
ATOM 2067 N N . HIS A 1 259 ? 2.012 -5.488 -18.185 1.00 86.56 259 HIS A N 1
ATOM 2068 C CA . HIS A 1 259 ? 2.256 -6.864 -17.730 1.00 86.56 259 HIS A CA 1
ATOM 2069 C C . HIS A 1 259 ? 2.989 -7.717 -18.768 1.00 86.56 259 HIS A C 1
ATOM 2071 O O . HIS A 1 259 ? 3.803 -8.564 -18.409 1.00 86.56 259 HIS A O 1
ATOM 2077 N N . ASP A 1 260 ? 2.721 -7.478 -20.051 1.00 88.88 260 ASP A N 1
ATOM 2078 C CA . ASP A 1 260 ? 3.420 -8.117 -21.160 1.00 88.88 260 ASP A CA 1
ATOM 2079 C C . ASP A 1 260 ? 4.165 -7.054 -21.968 1.00 88.88 260 ASP A C 1
ATOM 2081 O O . ASP A 1 260 ? 3.561 -6.262 -22.697 1.00 88.88 260 ASP A O 1
ATOM 2085 N N . ILE A 1 261 ? 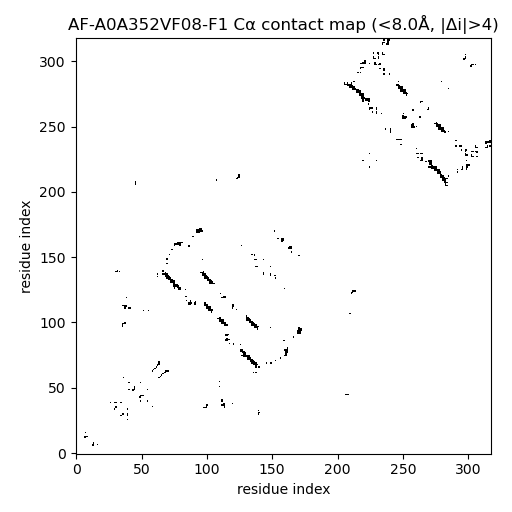5.493 -7.037 -21.843 1.00 90.81 261 ILE A N 1
ATOM 2086 C CA . ILE A 1 261 ? 6.367 -6.078 -22.529 1.00 90.81 261 ILE A CA 1
ATOM 2087 C C . ILE A 1 261 ? 6.236 -6.152 -24.060 1.00 90.81 261 ILE A C 1
ATOM 2089 O O . ILE A 1 261 ? 6.442 -5.145 -24.735 1.00 90.81 261 ILE A O 1
ATOM 2093 N N . ASN A 1 262 ? 5.807 -7.290 -24.625 1.00 90.19 262 ASN A N 1
ATOM 2094 C CA . ASN A 1 262 ? 5.537 -7.397 -26.064 1.00 90.19 262 ASN A CA 1
ATOM 2095 C C . ASN A 1 262 ? 4.436 -6.433 -26.522 1.00 90.19 262 ASN A C 1
ATOM 2097 O O . ASN A 1 262 ? 4.410 -6.018 -27.678 1.00 90.19 262 ASN A O 1
ATOM 2101 N N . THR A 1 263 ? 3.538 -6.017 -25.626 1.00 88.56 263 THR A N 1
ATOM 2102 C CA . THR A 1 263 ? 2.469 -5.066 -25.961 1.00 88.56 263 THR A CA 1
ATOM 2103 C C . THR A 1 263 ? 2.985 -3.662 -26.288 1.00 88.56 263 THR A C 1
ATOM 2105 O O . THR A 1 263 ? 2.247 -2.881 -26.895 1.00 88.56 263 THR A O 1
ATOM 2108 N N . LEU A 1 264 ? 4.238 -3.340 -25.934 1.00 85.31 264 LEU A N 1
ATOM 2109 C CA . LEU A 1 264 ? 4.903 -2.092 -26.325 1.00 85.31 264 LEU A CA 1
ATOM 2110 C C . LEU A 1 264 ? 5.288 -2.072 -27.809 1.00 85.31 264 LEU A C 1
ATOM 2112 O O . LEU A 1 264 ? 5.387 -0.997 -28.389 1.00 85.31 264 LEU A O 1
ATOM 2116 N N . PHE A 1 265 ? 5.436 -3.242 -28.438 1.00 80.25 265 PHE A N 1
ATOM 2117 C CA . PHE A 1 265 ? 5.798 -3.385 -29.851 1.00 80.25 265 PHE A CA 1
ATOM 2118 C C . PHE A 1 265 ? 4.613 -3.200 -30.823 1.00 80.25 265 PHE A C 1
ATOM 2120 O O . PHE A 1 265 ? 4.771 -3.314 -32.038 1.00 80.25 265 PHE A O 1
ATOM 2127 N N . LYS A 1 266 ? 3.403 -2.884 -30.342 1.00 75.75 266 LYS A N 1
ATOM 2128 C CA . LYS A 1 266 ? 2.280 -2.578 -31.246 1.00 75.75 266 LYS A CA 1
ATOM 2129 C C . LYS A 1 266 ? 2.648 -1.391 -32.148 1.00 75.75 266 LYS A C 1
ATOM 2131 O O . LYS A 1 266 ? 3.142 -0.375 -31.659 1.00 75.75 266 LYS A O 1
ATOM 2136 N N . TRP A 1 267 ? 2.439 -1.541 -33.460 1.00 55.22 267 TRP A N 1
ATOM 2137 C CA . TRP A 1 267 ? 2.952 -0.613 -34.475 1.00 55.22 267 TRP A CA 1
ATOM 2138 C C . TRP A 1 267 ? 2.562 0.837 -34.152 1.00 55.22 267 TRP A C 1
ATOM 2140 O O . TRP A 1 267 ? 1.387 1.149 -33.979 1.00 55.22 267 TRP A O 1
ATOM 2150 N N . GLY A 1 268 ? 3.566 1.707 -34.015 1.00 62.00 268 GLY A N 1
ATOM 2151 C CA . GLY A 1 268 ? 3.381 3.128 -33.712 1.00 62.00 268 GLY A CA 1
ATOM 2152 C C . GLY A 1 268 ? 3.073 3.488 -32.253 1.00 62.00 268 GLY A C 1
ATOM 2153 O O . GLY A 1 268 ? 2.918 4.680 -31.993 1.00 62.00 268 GLY A O 1
ATOM 2154 N N . LYS A 1 269 ? 3.011 2.525 -31.316 1.00 75.81 269 LYS A N 1
ATOM 2155 C CA . LYS A 1 269 ? 2.698 2.796 -29.900 1.00 75.81 269 LYS A CA 1
ATOM 2156 C C . LYS A 1 269 ? 3.804 3.581 -29.200 1.00 75.81 269 LYS A C 1
ATOM 2158 O O . LYS A 1 269 ? 3.511 4.586 -28.577 1.00 75.81 269 LYS A O 1
ATOM 2163 N N . VAL A 1 270 ? 5.063 3.161 -29.331 1.00 85.25 270 VAL A N 1
ATOM 2164 C CA . VAL A 1 270 ? 6.198 3.835 -28.680 1.00 85.25 270 VAL A CA 1
ATOM 2165 C C . VAL A 1 270 ? 7.195 4.318 -29.730 1.00 85.25 270 VAL A C 1
ATOM 2167 O O . VAL A 1 270 ? 7.747 3.520 -30.493 1.00 85.25 270 VAL A O 1
ATOM 2170 N N . LYS A 1 271 ? 7.415 5.634 -29.771 1.00 89.50 271 LYS A N 1
ATOM 2171 C CA . LYS A 1 271 ? 8.232 6.317 -30.782 1.00 89.50 271 LYS A CA 1
ATOM 2172 C C . LYS A 1 271 ? 9.457 6.973 -30.150 1.00 89.50 271 LYS A C 1
ATOM 2174 O O . LYS A 1 271 ? 9.580 7.048 -28.926 1.00 89.50 271 LYS A O 1
ATOM 2179 N N . HIS A 1 272 ? 10.346 7.472 -31.002 1.00 91.25 272 HIS A N 1
ATOM 2180 C CA . HIS A 1 272 ? 11.443 8.339 -30.590 1.00 91.25 272 HIS A CA 1
ATOM 2181 C C . HIS A 1 272 ? 10.971 9.458 -29.644 1.00 91.25 272 HIS A C 1
ATOM 2183 O O . HIS A 1 272 ? 9.968 10.126 -29.899 1.00 91.25 272 HIS A O 1
ATOM 2189 N N . GLY A 1 273 ? 11.712 9.668 -28.557 1.00 88.50 273 GLY A N 1
ATOM 2190 C CA . GLY A 1 273 ? 11.451 10.702 -27.555 1.00 88.50 273 GLY A CA 1
ATOM 2191 C C . GLY A 1 273 ? 10.403 10.329 -26.503 1.00 88.50 273 GLY A C 1
ATOM 2192 O O . GLY A 1 273 ? 10.270 11.041 -25.509 1.00 88.50 273 GLY A O 1
ATOM 2193 N N . THR A 1 274 ? 9.679 9.216 -26.663 1.00 90.88 274 THR A N 1
ATOM 2194 C CA . THR A 1 274 ? 8.711 8.760 -25.658 1.00 90.88 274 THR A CA 1
ATOM 2195 C C . THR A 1 274 ? 9.417 8.122 -24.460 1.00 90.88 274 THR A C 1
ATOM 2197 O O . THR A 1 274 ? 10.427 7.432 -24.610 1.00 90.88 274 THR A O 1
ATOM 2200 N N . ASN A 1 275 ? 8.868 8.321 -23.259 1.00 92.44 275 ASN A N 1
ATOM 2201 C CA . ASN A 1 275 ? 9.363 7.689 -22.039 1.00 92.44 275 ASN A CA 1
ATOM 2202 C C . ASN A 1 275 ? 8.583 6.409 -21.727 1.00 92.44 275 ASN A C 1
ATOM 2204 O O . ASN A 1 275 ? 7.359 6.429 -21.616 1.00 92.44 275 ASN A O 1
ATOM 2208 N N . ILE A 1 276 ? 9.312 5.318 -21.511 1.00 94.75 276 ILE A N 1
ATOM 2209 C CA . ILE A 1 276 ? 8.812 4.132 -20.813 1.00 94.75 276 ILE A CA 1
ATOM 2210 C C . ILE A 1 276 ? 9.299 4.239 -19.370 1.00 94.75 276 ILE A C 1
ATOM 2212 O O . ILE A 1 276 ? 10.479 4.492 -19.130 1.00 94.75 276 ILE A O 1
ATOM 2216 N N . TYR A 1 277 ? 8.410 4.064 -18.402 1.00 94.25 277 TYR A N 1
ATOM 2217 C CA . TYR A 1 277 ? 8.752 4.173 -16.989 1.00 94.25 277 TYR A CA 1
ATOM 2218 C C . TYR A 1 277 ? 8.988 2.790 -16.393 1.00 94.25 277 TYR A C 1
ATOM 2220 O O . TYR A 1 277 ? 8.310 1.826 -16.739 1.00 94.25 277 TYR A O 1
ATOM 2228 N N . ILE A 1 278 ? 9.946 2.691 -15.477 1.00 95.81 278 ILE A N 1
ATOM 2229 C CA . ILE A 1 278 ? 10.167 1.486 -14.677 1.00 95.81 278 ILE A CA 1
ATOM 2230 C C . ILE A 1 278 ? 10.045 1.794 -13.191 1.00 95.81 278 ILE A C 1
ATOM 2232 O O . ILE A 1 278 ? 10.405 2.882 -12.744 1.00 95.81 278 ILE A O 1
ATOM 2236 N N . CYS A 1 279 ? 9.599 0.815 -12.418 1.00 93.38 279 CYS A N 1
ATOM 2237 C CA . CYS A 1 279 ? 9.614 0.841 -10.961 1.00 93.38 279 CYS A CA 1
ATOM 2238 C C . CYS A 1 279 ? 10.137 -0.502 -10.442 1.00 93.38 279 CYS A C 1
ATOM 2240 O O . CYS A 1 279 ? 9.893 -1.541 -11.052 1.00 93.38 279 CYS A O 1
ATOM 2242 N N . LEU A 1 280 ? 10.859 -0.487 -9.327 1.00 93.94 280 LEU A N 1
ATOM 2243 C CA . LEU A 1 280 ? 11.304 -1.692 -8.641 1.00 93.94 280 LEU A CA 1
ATOM 2244 C C . LEU A 1 280 ? 10.365 -2.003 -7.485 1.00 93.94 280 LEU A C 1
ATOM 2246 O O . LEU A 1 280 ? 10.074 -1.130 -6.672 1.00 93.94 280 LEU A O 1
ATOM 2250 N N . LEU A 1 281 ? 9.936 -3.255 -7.399 1.00 91.25 281 LEU A N 1
ATOM 2251 C CA . LEU A 1 281 ? 9.159 -3.791 -6.292 1.00 91.25 281 LEU A CA 1
ATOM 2252 C C . LEU A 1 281 ? 10.024 -4.767 -5.492 1.00 91.25 281 LEU A C 1
ATOM 2254 O O . LEU A 1 281 ? 10.443 -5.789 -6.033 1.00 91.25 281 LEU A O 1
ATOM 2258 N N . GLY A 1 282 ? 10.249 -4.486 -4.208 1.00 89.56 282 GLY A N 1
ATOM 2259 C CA . GLY A 1 282 ? 11.002 -5.374 -3.320 1.00 89.56 282 GLY A CA 1
ATOM 2260 C C . GLY A 1 282 ? 11.438 -4.723 -2.004 1.00 89.56 282 GLY A C 1
ATOM 2261 O O . GLY A 1 282 ? 11.046 -3.599 -1.706 1.00 89.56 282 GLY A O 1
ATOM 2262 N N . ALA A 1 283 ? 12.186 -5.458 -1.178 1.00 81.12 283 ALA A N 1
ATOM 2263 C CA . ALA A 1 283 ? 12.623 -5.028 0.154 1.00 81.12 283 ALA A CA 1
ATOM 2264 C C . ALA A 1 283 ? 13.739 -3.962 0.144 1.00 81.12 283 ALA A C 1
ATOM 2266 O O . ALA A 1 283 ? 13.612 -2.935 0.809 1.00 81.12 283 ALA A O 1
ATOM 2267 N N . GLU A 1 284 ? 14.820 -4.193 -0.611 1.00 85.00 284 GLU A N 1
ATOM 2268 C CA . GLU A 1 284 ? 15.944 -3.263 -0.771 1.00 85.00 284 GLU A CA 1
ATOM 2269 C C . GLU A 1 284 ? 16.399 -3.183 -2.231 1.00 85.00 284 GLU A C 1
ATOM 2271 O O . GLU A 1 284 ? 16.594 -4.199 -2.898 1.00 85.00 284 GLU A O 1
ATOM 2276 N N . PHE A 1 285 ? 16.603 -1.962 -2.727 1.00 89.00 285 PHE A N 1
ATOM 2277 C CA . PHE A 1 285 ? 16.955 -1.715 -4.122 1.00 89.00 285 PHE A CA 1
ATOM 2278 C C . PHE A 1 285 ? 18.469 -1.572 -4.300 1.00 89.00 285 PHE A C 1
ATOM 2280 O O . PHE A 1 285 ? 19.102 -0.737 -3.658 1.00 89.00 285 PHE A O 1
ATOM 2287 N N . SER A 1 286 ? 19.043 -2.346 -5.221 1.00 91.50 286 SER A N 1
ATOM 2288 C CA . SER A 1 286 ? 20.473 -2.320 -5.564 1.00 91.50 286 SER A CA 1
ATOM 2289 C C . SER A 1 286 ? 20.680 -2.151 -7.072 1.00 91.50 286 SER A C 1
ATOM 2291 O O . SER A 1 286 ? 19.788 -2.453 -7.862 1.00 91.50 286 SER A O 1
ATOM 2293 N N . ASP A 1 287 ? 21.842 -1.642 -7.492 1.00 93.75 287 ASP A N 1
ATOM 2294 C CA . ASP A 1 287 ? 22.237 -1.489 -8.906 1.00 93.75 287 ASP A CA 1
ATOM 2295 C C . ASP A 1 287 ? 21.246 -0.708 -9.806 1.00 93.75 287 ASP A C 1
ATOM 2297 O O . ASP A 1 287 ? 21.293 -0.813 -11.035 1.00 93.75 287 ASP A O 1
ATOM 2301 N N . ILE A 1 288 ? 20.394 0.151 -9.228 1.00 93.81 288 ILE A N 1
ATOM 2302 C CA . ILE A 1 288 ? 19.365 0.918 -9.962 1.00 93.81 288 ILE A CA 1
ATOM 2303 C C . ILE A 1 288 ? 19.986 1.737 -11.102 1.00 93.81 288 ILE A C 1
ATOM 2305 O O . ILE A 1 288 ? 19.488 1.735 -12.226 1.00 93.81 288 ILE A O 1
ATOM 2309 N N . SER A 1 289 ? 21.104 2.419 -10.842 1.00 92.75 289 SER A N 1
ATOM 2310 C CA . SER A 1 289 ? 21.798 3.232 -11.850 1.00 92.75 289 SER A CA 1
ATOM 2311 C C . SER A 1 289 ? 22.304 2.393 -13.026 1.00 92.75 289 SER A C 1
ATOM 2313 O O . SER A 1 289 ? 22.229 2.827 -14.176 1.00 92.75 289 SER A O 1
ATOM 2315 N N . LYS A 1 290 ? 22.783 1.171 -12.754 1.00 97.00 290 LYS A N 1
ATOM 2316 C CA . LYS A 1 290 ? 23.253 0.229 -13.777 1.00 97.00 290 LYS A CA 1
ATOM 2317 C C . LYS A 1 290 ? 22.077 -0.315 -14.589 1.00 97.00 290 LYS A C 1
ATOM 2319 O O . LYS A 1 290 ? 22.160 -0.327 -15.815 1.00 97.00 290 LYS A O 1
ATOM 2324 N N . LEU A 1 291 ? 20.968 -0.653 -13.927 1.00 97.31 291 LEU A N 1
ATOM 2325 C CA . LEU A 1 291 ? 19.726 -1.078 -14.574 1.00 97.31 291 LEU A CA 1
ATOM 2326 C C . LEU A 1 291 ? 19.165 -0.004 -15.502 1.00 97.31 291 LEU A C 1
ATOM 2328 O O . LEU A 1 291 ? 18.939 -0.273 -16.680 1.00 97.31 291 LEU A O 1
ATOM 2332 N N . ARG A 1 292 ? 19.030 1.231 -15.013 1.00 96.44 292 ARG A N 1
ATOM 2333 C CA . ARG A 1 292 ? 18.578 2.371 -15.822 1.00 96.44 292 ARG A CA 1
ATOM 2334 C C . ARG A 1 292 ? 19.465 2.589 -17.043 1.00 96.44 292 ARG A C 1
ATOM 2336 O O . ARG A 1 292 ? 18.955 2.802 -18.138 1.00 96.44 292 ARG A O 1
ATOM 2343 N N . ARG A 1 293 ? 20.789 2.500 -16.874 1.00 97.06 293 ARG A N 1
ATOM 2344 C CA . ARG A 1 293 ? 21.744 2.633 -17.981 1.00 97.06 293 ARG A CA 1
ATOM 2345 C C . ARG A 1 293 ? 21.561 1.535 -19.028 1.00 97.06 293 ARG A C 1
ATOM 2347 O O . ARG A 1 293 ? 21.548 1.847 -20.214 1.00 97.06 293 ARG A O 1
ATOM 2354 N N . TYR A 1 294 ? 21.425 0.276 -18.616 1.00 98.06 294 TYR A N 1
ATOM 2355 C CA . TYR A 1 294 ? 21.231 -0.827 -19.559 1.00 98.06 294 TYR A CA 1
ATOM 2356 C C . TYR A 1 294 ? 19.882 -0.755 -20.264 1.00 98.06 294 TYR A C 1
ATOM 2358 O O . TYR A 1 294 ? 19.844 -0.941 -21.472 1.00 98.06 294 TYR A O 1
ATOM 2366 N N . LEU A 1 295 ? 18.802 -0.392 -19.572 1.00 97.50 295 LEU A N 1
ATOM 2367 C CA . LEU A 1 295 ? 17.500 -0.200 -20.215 1.00 97.50 295 LEU A CA 1
ATOM 2368 C C . LEU A 1 295 ? 17.513 0.976 -21.201 1.00 97.50 295 LEU A C 1
ATOM 2370 O O . LEU A 1 295 ? 16.965 0.851 -22.293 1.00 97.50 295 LEU A O 1
ATOM 2374 N N . ALA A 1 296 ? 18.213 2.072 -20.888 1.00 96.81 296 ALA A N 1
ATOM 2375 C CA . ALA A 1 296 ? 18.421 3.170 -21.835 1.00 96.81 296 ALA A CA 1
ATOM 2376 C C . ALA A 1 296 ? 19.207 2.727 -23.080 1.00 96.81 296 ALA A C 1
ATOM 2378 O O . ALA A 1 296 ? 18.839 3.074 -24.198 1.00 96.81 296 ALA A O 1
ATOM 2379 N N . GLN A 1 297 ? 20.249 1.907 -22.912 1.00 97.06 297 GLN A N 1
ATOM 2380 C CA . GLN A 1 297 ? 20.970 1.314 -24.043 1.00 97.06 297 GLN A CA 1
ATOM 2381 C C . GLN A 1 297 ? 20.078 0.342 -24.832 1.00 97.06 297 GLN A C 1
ATOM 2383 O O . GLN A 1 297 ? 20.066 0.386 -26.060 1.00 97.06 297 GLN A O 1
ATOM 2388 N N . GLY A 1 298 ? 19.272 -0.469 -24.145 1.00 96.31 298 GLY A N 1
ATOM 2389 C CA . GLY A 1 298 ? 18.289 -1.372 -24.742 1.00 96.31 298 GLY A CA 1
ATOM 2390 C C . GLY A 1 298 ? 17.155 -0.657 -25.483 1.00 96.31 298 GLY A C 1
ATOM 2391 O O . GLY A 1 298 ? 16.568 -1.243 -26.381 1.00 96.31 298 GLY A O 1
ATOM 2392 N N . ALA A 1 299 ? 16.865 0.605 -25.150 1.00 95.06 299 ALA A N 1
ATOM 2393 C CA . ALA A 1 299 ? 15.899 1.475 -25.836 1.00 95.06 299 ALA A CA 1
ATOM 2394 C C . ALA A 1 299 ? 16.531 2.358 -26.936 1.00 95.06 299 ALA A C 1
ATOM 2396 O O . ALA A 1 299 ? 15.877 3.250 -27.482 1.00 95.06 299 ALA A O 1
ATOM 2397 N N . SER A 1 300 ? 17.805 2.115 -27.245 1.00 94.81 300 SER A N 1
ATOM 2398 C CA . SER A 1 300 ? 18.590 2.808 -28.269 1.00 94.81 300 SER A CA 1
ATOM 2399 C C . SER A 1 300 ? 19.073 1.828 -29.331 1.00 94.81 300 SER A C 1
ATOM 2401 O O . SER A 1 300 ? 18.836 0.626 -29.217 1.00 94.81 300 SER A O 1
ATOM 2403 N N . SER A 1 301 ? 19.844 2.308 -30.307 1.00 94.06 301 SER A N 1
ATOM 2404 C CA . SER A 1 301 ? 20.446 1.480 -31.360 1.00 94.06 301 SER A CA 1
ATOM 2405 C C . SER A 1 301 ? 21.435 0.453 -30.804 1.00 94.06 301 SER A C 1
ATOM 2407 O O . SER A 1 301 ? 21.751 -0.531 -31.460 1.00 94.06 301 SER A O 1
ATOM 2409 N N . ARG A 1 302 ? 21.867 0.629 -29.551 1.00 95.31 302 ARG A N 1
ATOM 2410 C CA . ARG A 1 302 ? 22.738 -0.298 -28.822 1.00 95.31 302 ARG A CA 1
ATOM 2411 C C . ARG A 1 302 ? 22.032 -1.550 -28.301 1.00 95.31 302 ARG A C 1
ATOM 2413 O O . ARG A 1 302 ? 22.671 -2.358 -27.635 1.00 95.31 302 ARG A O 1
ATOM 2420 N N . PHE A 1 303 ? 20.737 -1.729 -28.565 1.00 94.38 303 PHE A N 1
ATOM 2421 C CA . PHE A 1 303 ? 19.986 -2.900 -28.103 1.00 94.38 303 PHE A CA 1
ATOM 2422 C C . PHE A 1 303 ? 20.628 -4.229 -28.537 1.00 94.38 303 PHE A C 1
ATOM 2424 O O . PHE A 1 303 ? 20.577 -5.207 -27.792 1.00 94.38 303 PHE A O 1
ATOM 2431 N N . GLU A 1 304 ? 21.285 -4.252 -29.700 1.00 93.94 304 GLU A N 1
ATOM 2432 C CA . GLU A 1 304 ? 21.962 -5.432 -30.247 1.00 93.94 304 GLU A CA 1
ATOM 2433 C C . GLU A 1 304 ? 23.061 -5.975 -29.328 1.00 93.94 304 GLU A C 1
ATOM 2435 O O . GLU A 1 304 ? 23.294 -7.184 -29.298 1.00 93.94 304 GLU A O 1
ATOM 2440 N N . ASP A 1 305 ? 23.694 -5.118 -28.517 1.00 93.19 305 ASP A N 1
ATOM 2441 C CA . ASP A 1 305 ? 24.711 -5.536 -27.545 1.00 93.19 305 ASP A CA 1
ATOM 2442 C C . ASP A 1 305 ? 24.153 -6.533 -26.518 1.00 93.19 305 ASP A C 1
ATOM 2444 O O . ASP A 1 305 ? 24.885 -7.399 -26.040 1.00 93.19 305 ASP A O 1
ATOM 2448 N N . PHE A 1 306 ? 22.851 -6.462 -26.229 1.00 93.75 306 PHE A N 1
ATOM 2449 C CA . PHE A 1 306 ? 22.156 -7.370 -25.312 1.00 93.75 306 PHE A CA 1
ATOM 2450 C C . PHE A 1 306 ? 21.551 -8.588 -26.016 1.00 93.75 306 PHE A C 1
ATOM 2452 O O . PHE A 1 306 ? 21.054 -9.495 -25.355 1.00 93.75 306 PHE A O 1
ATOM 2459 N N . LEU A 1 307 ? 21.576 -8.634 -27.350 1.00 91.88 307 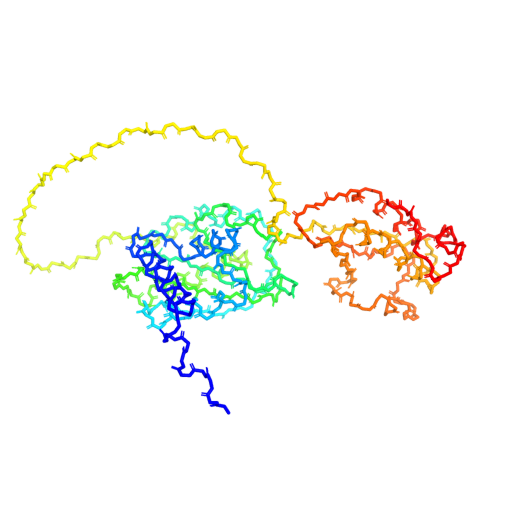LEU A N 1
ATOM 2460 C CA . LEU A 1 307 ? 21.070 -9.768 -28.127 1.00 91.88 307 LEU A CA 1
ATOM 2461 C C . LEU A 1 307 ? 22.172 -10.758 -28.520 1.00 91.88 307 LEU A C 1
ATOM 2463 O O . LEU A 1 307 ? 21.869 -11.910 -28.833 1.00 91.88 307 LEU A O 1
ATOM 2467 N N . LYS A 1 308 ? 23.442 -10.345 -28.437 1.00 86.25 308 LYS A N 1
ATOM 2468 C CA . LYS A 1 308 ? 24.610 -11.210 -28.653 1.00 86.25 308 LYS A CA 1
ATOM 2469 C C . LYS A 1 308 ? 24.603 -12.401 -27.681 1.00 86.25 308 LYS A C 1
ATOM 2471 O O . LYS A 1 308 ? 24.264 -12.255 -26.508 1.00 86.25 308 LYS A O 1
ATOM 2476 N N . GLY A 1 309 ? 25.007 -13.574 -28.170 1.00 81.00 309 GLY A N 1
ATOM 2477 C CA . GLY A 1 309 ? 25.061 -14.815 -27.389 1.00 81.00 309 GLY A CA 1
ATOM 2478 C C . GLY A 1 309 ? 23.787 -15.667 -27.455 1.00 81.00 309 GLY A C 1
ATOM 2479 O O . GLY A 1 309 ? 22.836 -15.346 -28.165 1.00 81.00 309 GLY A O 1
ATOM 2480 N N . ASP A 1 310 ? 23.801 -16.784 -26.726 1.00 78.00 310 ASP A N 1
ATOM 2481 C CA . ASP A 1 310 ? 22.726 -17.781 -26.710 1.00 78.00 310 ASP A CA 1
ATOM 2482 C C . ASP A 1 310 ? 21.426 -17.200 -26.112 1.00 78.00 310 ASP A C 1
ATOM 2484 O O . ASP A 1 310 ? 21.418 -16.832 -24.935 1.00 78.00 310 ASP A O 1
ATOM 2488 N N . PRO A 1 311 ? 20.314 -17.139 -26.874 1.00 73.88 311 PRO A N 1
ATOM 2489 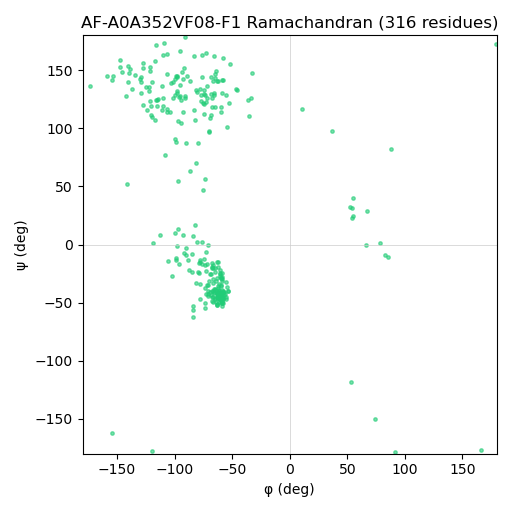C CA . PRO A 1 311 ? 19.036 -16.620 -26.384 1.00 73.88 311 PRO A CA 1
ATOM 2490 C C . PRO A 1 311 ? 18.418 -17.394 -25.223 1.00 73.88 311 PRO A C 1
ATOM 2492 O O . PRO A 1 311 ? 17.544 -16.864 -24.538 1.00 73.88 311 PRO A O 1
ATOM 2495 N N . THR A 1 312 ? 18.840 -18.639 -25.014 1.00 72.69 312 THR A N 1
ATOM 2496 C CA . THR A 1 312 ? 18.313 -19.506 -23.958 1.00 72.69 312 THR A CA 1
ATOM 2497 C C . THR A 1 312 ? 19.056 -19.353 -22.634 1.00 72.69 312 THR A C 1
ATOM 2499 O O . THR A 1 312 ? 18.545 -19.796 -21.605 1.00 72.69 312 THR A O 1
ATOM 2502 N N . LYS A 1 313 ? 20.229 -18.704 -22.635 1.00 75.69 313 LYS A N 1
ATOM 2503 C CA . LYS A 1 313 ? 21.050 -18.502 -21.438 1.00 75.69 313 LYS A CA 1
ATOM 2504 C C . LYS A 1 313 ? 20.896 -17.092 -20.891 1.00 75.69 313 LYS A C 1
ATOM 2506 O O . LYS A 1 313 ? 20.886 -16.111 -21.633 1.00 75.69 313 LYS A O 1
ATOM 2511 N N . ASP A 1 314 ? 20.838 -16.997 -19.569 1.00 73.62 314 ASP A N 1
ATOM 2512 C CA . ASP A 1 314 ? 20.820 -15.711 -18.889 1.00 73.62 314 ASP A CA 1
ATOM 2513 C C . ASP A 1 314 ? 22.174 -15.011 -19.052 1.00 73.62 314 ASP A C 1
ATOM 2515 O O . ASP A 1 314 ? 23.237 -15.587 -18.807 1.00 73.62 314 ASP A O 1
ATOM 2519 N N . MET A 1 315 ? 22.143 -13.746 -19.472 1.00 80.12 315 MET A N 1
ATOM 2520 C CA . MET A 1 315 ? 23.344 -12.916 -19.499 1.00 80.12 315 MET A CA 1
ATOM 2521 C C . MET A 1 315 ? 23.699 -12.514 -18.067 1.00 80.12 315 MET A C 1
ATOM 2523 O O . MET A 1 315 ? 22.841 -12.029 -17.333 1.00 80.12 315 MET A O 1
ATOM 2527 N N . ALA A 1 316 ? 24.963 -12.642 -17.671 1.00 85.56 316 ALA A N 1
ATOM 2528 C CA . ALA A 1 316 ? 25.454 -12.139 -16.387 1.00 85.56 316 ALA A CA 1
ATOM 2529 C C . ALA A 1 316 ? 25.762 -10.631 -16.483 1.00 85.56 316 ALA A C 1
ATOM 2531 O O . ALA A 1 316 ? 26.919 -10.216 -16.528 1.00 85.56 316 ALA A O 1
ATOM 2532 N N . LEU A 1 317 ? 24.721 -9.800 -16.605 1.00 88.19 317 LEU A N 1
ATOM 2533 C CA . LEU A 1 317 ? 24.861 -8.341 -16.687 1.00 88.19 317 LEU A CA 1
ATOM 2534 C C . LEU A 1 317 ? 25.024 -7.702 -15.310 1.00 88.19 317 LEU A C 1
ATOM 2536 O O . LEU A 1 317 ? 25.696 -6.671 -15.196 1.00 88.19 317 LEU A O 1
ATOM 2540 N N . PHE A 1 318 ? 24.395 -8.279 -14.288 1.00 89.69 318 PHE A N 1
ATOM 2541 C CA . PHE A 1 318 ? 24.421 -7.783 -12.918 1.00 89.69 318 PHE A CA 1
ATOM 2542 C C . PHE A 1 318 ? 25.320 -8.634 -12.047 1.00 89.69 318 PHE A C 1
ATOM 2544 O O . PHE A 1 318 ? 25.250 -9.875 -12.127 1.00 89.69 318 PHE A O 1
#

Nearest PDB structures (foldseek):
  7x7h-assembly1_D  TM=7.078E-01  e=2.927E-02  Vibrio cholerae
  2hpr-assembly1_A  TM=5.326E-01  e=9.036E-02  Bacillus subtilis
  7a0s-assembly1_J  TM=2.327E-01  e=3.330E+00  Deinococcus radiodurans R1 = ATCC 13939 = DSM 20539
  2xg8-assembly1_C  TM=3.672E-01  e=5.851E+00  Synechococcus elongatus PCC 7942 = FACHB-805
  8uu7-assembly1_O  TM=2.114E-01  e=4.670E+00  Listeria innocua

pLDDT: mean 82.67, std 20.0, range [24.11, 98.44]